Protein AF-A0A933WGC7-F1 (afdb_monomer_lite)

pLDDT: mean 91.19, std 9.93, range [49.62, 98.69]

Sequence (228 aa):
MSKQIISSLSLPMPDDFPVAPYEIIHSCYSQRKDSNLMLWKQCAGAWNAVAYRFLSCTEHDLHYTKSVRQGIAAPSHANVYLQERELFGFFITGLAALEAFYYGIFAIASMVKAKNFPFATAADFKKINYSDTANKFQSSFKREDIANILLQVINTPEFIEWNEIRNILVHRILPNRHYYIGGDKHNQTLWEKGIVIDINTTSTRRKWLAKNLNDLLTSAASFTEKYI

Secondary structure (DSSP, 8-state):
---EEETTTTEEE-TTS-HHHHHHHHHHHHTTTTT-HHHHHHHHHHHHHHHHHHHHHHHHHHHHHHHHHT--SS--HHHHHHHHHHHHHHHHHHHHHHHHHHHHHHHHHHHHHTTTS--SSHHHHHH--HHHHHHHHHHH-TTSHHHHHHHHHHTSHHHHHHHHHHHHHHHSSPP--EE--SSTTTT-EE-GGG-B-STHHHHHHHHHHHHHHHHHHHHHHHHHHHH-

Structure (mmCIF, N/CA/C/O backbone):
data_AF-A0A933WGC7-F1
#
_entry.id   AF-A0A933WGC7-F1
#
loop_
_atom_site.group_PDB
_atom_site.id
_atom_site.type_symbol
_atom_site.label_atom_id
_atom_site.label_alt_id
_atom_site.label_comp_id
_atom_site.label_asym_id
_atom_site.label_entity_id
_atom_site.label_seq_id
_atom_site.pdbx_PDB_ins_code
_atom_site.Cartn_x
_atom_site.Cartn_y
_atom_site.Cartn_z
_atom_site.occupancy
_atom_site.B_iso_or_equiv
_atom_site.auth_seq_id
_atom_site.auth_comp_id
_atom_site.auth_asym_id
_atom_site.auth_atom_id
_atom_site.pdbx_PDB_model_num
ATOM 1 N N . MET A 1 1 ? -6.169 -16.449 -15.181 1.00 49.62 1 MET A N 1
ATOM 2 C CA . MET A 1 1 ? -6.140 -15.713 -13.904 1.00 49.62 1 MET A CA 1
ATOM 3 C C . MET A 1 1 ? -7.572 -15.600 -13.432 1.00 49.62 1 MET A C 1
ATOM 5 O O . MET A 1 1 ? -8.409 -15.101 -14.183 1.00 49.62 1 MET A O 1
ATOM 9 N N . SER A 1 2 ? -7.866 -16.220 -12.296 1.00 53.69 2 SER A N 1
ATOM 10 C CA . SER A 1 2 ? -9.201 -16.287 -11.707 1.00 53.69 2 SER A CA 1
ATOM 11 C C . SER A 1 2 ? -9.406 -15.054 -10.835 1.00 53.69 2 SER A C 1
ATOM 13 O O . SER A 1 2 ? -9.042 -15.061 -9.662 1.00 53.69 2 SER A O 1
ATOM 15 N N . LYS A 1 3 ? -10.005 -14.009 -11.412 1.00 72.19 3 LYS A N 1
ATOM 16 C CA . LYS A 1 3 ? -10.279 -12.751 -10.709 1.00 72.19 3 LYS A CA 1
ATOM 17 C C . LYS A 1 3 ? -11.138 -13.011 -9.471 1.00 72.19 3 LYS A C 1
ATOM 19 O O . LYS A 1 3 ? -12.225 -13.577 -9.581 1.00 72.19 3 LYS A O 1
ATOM 24 N N . GLN A 1 4 ? -10.661 -12.568 -8.314 1.00 90.00 4 GLN A N 1
ATOM 25 C CA . GLN A 1 4 ? -11.457 -12.520 -7.088 1.00 90.00 4 GLN A CA 1
ATOM 26 C C . GLN A 1 4 ? -12.201 -11.180 -7.043 1.00 90.00 4 GLN A C 1
ATOM 28 O O . GLN A 1 4 ? -11.719 -10.200 -7.601 1.00 90.00 4 GLN A O 1
ATOM 33 N N . ILE A 1 5 ? -13.377 -11.108 -6.420 1.00 92.88 5 ILE A N 1
ATOM 34 C CA . ILE A 1 5 ? -14.168 -9.867 -6.357 1.00 92.88 5 ILE A CA 1
ATOM 35 C C . ILE A 1 5 ? -14.251 -9.411 -4.905 1.00 92.88 5 ILE A C 1
ATOM 37 O O . ILE A 1 5 ? -14.678 -10.180 -4.049 1.00 92.88 5 ILE A O 1
ATOM 41 N N . ILE A 1 6 ? -13.887 -8.153 -4.648 1.00 93.56 6 ILE A N 1
ATOM 42 C CA . ILE A 1 6 ? -14.245 -7.476 -3.398 1.00 93.56 6 ILE A CA 1
ATOM 43 C C . ILE A 1 6 ? -15.731 -7.130 -3.498 1.00 93.56 6 ILE A C 1
ATOM 45 O O . ILE A 1 6 ? -16.123 -6.260 -4.280 1.00 93.56 6 ILE A O 1
ATOM 49 N N . SER A 1 7 ? -16.557 -7.831 -2.731 1.00 92.56 7 SER A N 1
ATOM 50 C CA . SER A 1 7 ? -18.011 -7.680 -2.673 1.00 92.56 7 SER A CA 1
ATOM 51 C C . SER A 1 7 ? -18.431 -6.274 -2.247 1.00 92.56 7 SER A C 1
ATOM 53 O O . SER A 1 7 ? -19.307 -5.685 -2.881 1.00 92.56 7 SER A O 1
ATOM 55 N N . SER A 1 8 ? -17.743 -5.692 -1.259 1.00 88.50 8 SER A N 1
ATOM 56 C CA . SER A 1 8 ? -18.027 -4.348 -0.737 1.00 88.50 8 SER A CA 1
ATOM 57 C C . SER A 1 8 ? -17.842 -3.233 -1.775 1.00 88.50 8 SER A C 1
ATOM 59 O O . SER A 1 8 ? -18.462 -2.176 -1.658 1.00 88.50 8 SER A O 1
ATOM 61 N N . LEU A 1 9 ? -17.047 -3.479 -2.822 1.00 93.06 9 LEU A N 1
ATOM 62 C CA . LEU A 1 9 ? -16.750 -2.520 -3.892 1.00 93.06 9 LEU A CA 1
ATOM 63 C C . LEU A 1 9 ? -17.232 -2.967 -5.275 1.00 93.06 9 LEU A C 1
ATOM 65 O O . LEU A 1 9 ? -17.133 -2.196 -6.227 1.00 93.06 9 LEU A O 1
ATOM 69 N N . SER A 1 10 ? -17.721 -4.205 -5.409 1.00 93.88 10 SER A N 1
ATOM 70 C CA . SER A 1 10 ? -17.959 -4.857 -6.707 1.00 93.88 10 SER A CA 1
ATOM 71 C C . SER A 1 10 ? -16.750 -4.757 -7.651 1.00 93.88 10 SER A C 1
ATOM 73 O O . SER A 1 10 ? -16.897 -4.593 -8.863 1.00 93.88 10 SER A O 1
ATOM 75 N N . LEU A 1 11 ? -15.539 -4.833 -7.087 1.00 94.06 11 LEU A N 1
ATOM 76 C CA . LEU A 1 11 ? -14.292 -4.578 -7.803 1.00 94.06 11 LEU A CA 1
ATOM 77 C C . LEU A 1 11 ? -13.533 -5.889 -8.053 1.00 94.06 11 LEU A C 1
ATOM 79 O O . LEU A 1 11 ? -13.205 -6.587 -7.087 1.00 94.06 11 LEU A O 1
ATOM 83 N N . PRO A 1 12 ? -13.224 -6.239 -9.317 1.00 95.62 12 PRO A N 1
ATOM 84 C CA . PRO A 1 12 ? -12.391 -7.391 -9.616 1.00 95.62 12 PRO A CA 1
ATOM 85 C C . PRO A 1 12 ? -10.930 -7.103 -9.262 1.00 95.62 12 PRO A C 1
ATOM 87 O O . PRO A 1 12 ? -10.338 -6.141 -9.749 1.00 95.62 12 PRO A O 1
ATOM 90 N N . MET A 1 13 ? -10.338 -7.985 -8.469 1.00 96.50 13 MET A N 1
ATOM 91 C CA . MET A 1 13 ? -8.962 -7.897 -8.011 1.00 96.50 13 MET A CA 1
ATOM 92 C C . MET A 1 13 ? -8.070 -8.957 -8.669 1.00 96.50 13 MET A C 1
ATOM 94 O O . MET A 1 13 ? -8.549 -10.038 -9.033 1.00 96.50 13 MET A O 1
ATOM 98 N N . PRO A 1 14 ? -6.764 -8.665 -8.815 1.00 95.88 14 PRO A N 1
ATOM 99 C CA . PRO A 1 14 ? -5.766 -9.661 -9.187 1.00 95.88 14 PRO A CA 1
ATOM 100 C C . PRO A 1 14 ? -5.753 -10.842 -8.207 1.00 95.88 14 PRO A C 1
ATOM 102 O O . PRO A 1 14 ? -5.998 -10.655 -7.018 1.00 95.88 14 PRO A O 1
ATOM 105 N N . ASP A 1 15 ? -5.425 -12.039 -8.698 1.00 95.19 15 ASP A N 1
ATOM 106 C CA . ASP A 1 15 ? -5.469 -13.303 -7.939 1.00 95.19 15 ASP A CA 1
ATOM 107 C C . ASP A 1 15 ? -4.593 -13.292 -6.665 1.00 95.19 15 ASP A C 1
ATOM 109 O O . ASP A 1 15 ? -4.833 -14.057 -5.735 1.00 95.19 15 ASP A O 1
ATOM 113 N N . ASP A 1 16 ? -3.574 -12.433 -6.630 1.00 95.75 16 ASP A N 1
ATOM 114 C CA . ASP A 1 16 ? -2.629 -12.238 -5.527 1.00 95.75 16 ASP A CA 1
ATOM 115 C C . ASP A 1 16 ? -2.978 -11.049 -4.613 1.00 95.75 16 ASP A C 1
ATOM 117 O O . ASP A 1 16 ? -2.196 -10.701 -3.728 1.00 95.75 16 ASP A O 1
ATOM 121 N N . PHE A 1 17 ? -4.145 -10.425 -4.796 1.00 97.25 17 PHE A N 1
ATOM 122 C CA . PHE A 1 17 ? -4.714 -9.549 -3.778 1.00 97.25 17 PHE A CA 1
ATOM 123 C C . PHE A 1 17 ? -5.476 -10.382 -2.734 1.00 97.25 17 PHE A C 1
ATOM 125 O O . PHE A 1 17 ? -6.326 -11.198 -3.096 1.00 97.25 17 PHE A O 1
ATOM 132 N N . PRO A 1 18 ? -5.249 -10.157 -1.434 1.00 96.50 18 PRO A N 1
ATOM 133 C CA . PRO A 1 18 ? -5.837 -10.971 -0.373 1.00 96.50 18 PRO A CA 1
ATOM 134 C C . PRO A 1 18 ? -7.276 -10.514 -0.042 1.00 96.50 18 PRO A C 1
ATOM 136 O O . PRO A 1 18 ? -7.528 -9.840 0.959 1.00 96.50 18 PRO A O 1
ATOM 139 N N . VAL A 1 19 ? -8.244 -10.881 -0.892 1.00 97.19 19 VAL A N 1
ATOM 140 C CA . VAL A 1 19 ? -9.657 -10.458 -0.762 1.00 97.19 19 VAL A CA 1
ATOM 141 C C . VAL A 1 19 ? -10.286 -10.906 0.561 1.00 97.19 19 VAL A C 1
ATOM 143 O O . VAL A 1 19 ? -10.980 -10.121 1.199 1.00 97.19 19 VAL A O 1
ATOM 146 N N . ALA A 1 20 ? -10.031 -12.139 1.006 1.00 96.81 20 ALA A N 1
ATOM 147 C CA . ALA A 1 20 ? -10.633 -12.672 2.230 1.00 96.81 20 ALA A CA 1
ATOM 148 C C . ALA A 1 20 ? -10.321 -11.826 3.488 1.00 96.81 20 ALA A C 1
ATOM 150 O O . ALA A 1 20 ? -11.266 -11.335 4.107 1.00 96.81 20 ALA A O 1
ATOM 151 N N . PRO A 1 21 ? -9.048 -11.571 3.863 1.00 98.00 21 PRO A N 1
ATOM 152 C CA . PRO A 1 21 ? -8.758 -10.723 5.020 1.00 98.00 21 PRO A CA 1
ATOM 153 C C . PRO A 1 21 ? -9.177 -9.260 4.813 1.00 98.00 21 PRO A C 1
ATOM 155 O O . PRO A 1 21 ? -9.554 -8.598 5.779 1.00 98.00 21 PRO A O 1
ATOM 158 N N . TYR A 1 22 ? -9.183 -8.755 3.573 1.00 98.25 22 TYR A N 1
ATOM 159 C CA . TYR A 1 22 ? -9.723 -7.425 3.275 1.00 98.25 22 TYR A CA 1
ATOM 160 C C . TYR A 1 22 ? -11.197 -7.292 3.689 1.00 98.25 22 TYR A C 1
ATOM 162 O O . TYR A 1 22 ? -11.577 -6.300 4.318 1.00 98.25 22 TYR A O 1
ATOM 170 N N . GLU A 1 23 ? -12.017 -8.289 3.353 1.00 97.38 23 GLU A N 1
ATOM 171 C CA . GLU A 1 23 ? -13.454 -8.289 3.646 1.00 97.38 23 GLU A CA 1
ATOM 172 C C . GLU A 1 23 ? -13.754 -8.526 5.128 1.00 97.38 23 GLU A C 1
ATOM 174 O O . GLU A 1 23 ? -14.685 -7.921 5.661 1.00 97.38 23 GLU A O 1
ATOM 179 N N . ILE A 1 24 ? -12.945 -9.341 5.817 1.00 97.38 24 ILE A N 1
ATOM 180 C CA . ILE A 1 24 ? -13.054 -9.524 7.274 1.00 97.38 24 ILE A CA 1
ATOM 181 C C . ILE A 1 24 ? -12.915 -8.170 7.976 1.00 97.38 24 ILE A C 1
ATOM 183 O O . ILE A 1 24 ? -13.808 -7.756 8.717 1.00 97.38 24 ILE A O 1
ATOM 187 N N . ILE A 1 25 ? -11.847 -7.431 7.666 1.00 97.50 25 ILE A N 1
ATOM 188 C CA . ILE A 1 25 ? -11.592 -6.114 8.263 1.00 97.50 25 ILE A CA 1
ATOM 189 C C . ILE A 1 25 ? -12.724 -5.141 7.925 1.00 97.50 25 ILE A C 1
ATOM 191 O O . ILE A 1 25 ? -13.218 -4.444 8.816 1.00 97.50 25 ILE A O 1
ATOM 195 N N . HIS A 1 26 ? -13.161 -5.120 6.657 1.00 96.50 26 HIS A N 1
ATOM 196 C CA . HIS A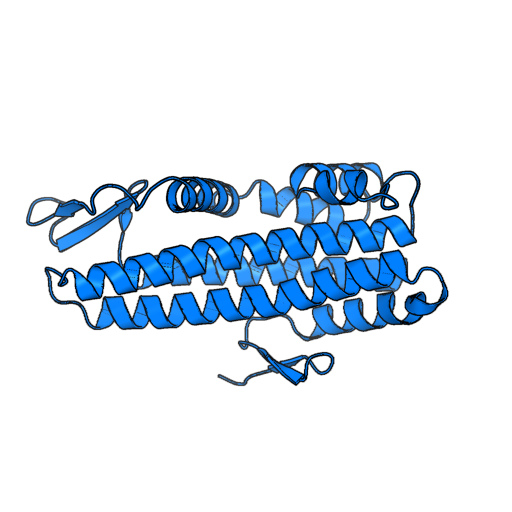 1 26 ? -14.288 -4.300 6.211 1.00 96.50 26 HIS A CA 1
ATOM 197 C C . HIS A 1 26 ? -15.557 -4.580 7.024 1.00 96.50 26 HIS A C 1
ATOM 199 O O . HIS A 1 26 ? -16.210 -3.643 7.492 1.00 96.50 26 HIS A O 1
ATOM 205 N N . SER A 1 27 ? -15.892 -5.855 7.226 1.00 95.75 27 SER A N 1
ATOM 206 C CA . SER A 1 27 ? -17.049 -6.279 8.016 1.00 95.75 27 SER A CA 1
ATOM 207 C C . SER A 1 27 ? -16.947 -5.812 9.471 1.00 95.75 27 SER A C 1
ATOM 209 O O . SER A 1 27 ? -17.887 -5.188 9.970 1.00 95.75 27 SER A O 1
ATOM 211 N N . CYS A 1 28 ? -15.794 -6.017 10.120 1.00 94.75 28 CYS A N 1
ATOM 212 C CA . CYS A 1 28 ? -15.571 -5.633 11.516 1.00 94.75 28 CYS A CA 1
ATOM 213 C C . CYS A 1 28 ? -15.804 -4.133 11.748 1.00 94.75 28 CYS A C 1
ATOM 215 O O . CYS A 1 28 ? -16.659 -3.751 12.549 1.00 94.75 28 CYS A O 1
ATOM 217 N N . TYR A 1 29 ? -15.099 -3.249 11.029 1.00 92.44 29 TYR A N 1
ATOM 218 C CA . TYR A 1 29 ? -15.250 -1.811 11.294 1.00 92.44 29 TYR A CA 1
ATOM 219 C C . TYR A 1 29 ? -16.590 -1.252 10.795 1.00 92.44 29 TYR A C 1
ATOM 221 O O . TYR A 1 29 ? -17.057 -0.235 11.317 1.00 92.44 29 TYR A O 1
ATOM 229 N N . SER A 1 30 ? -17.233 -1.884 9.806 1.00 92.25 30 SER A N 1
ATOM 230 C CA . SER A 1 30 ? -18.528 -1.422 9.288 1.00 92.25 30 SER A CA 1
ATOM 231 C C . SER A 1 30 ? -19.637 -1.489 10.334 1.00 92.25 30 SER A C 1
ATOM 233 O O . SER A 1 30 ? -20.506 -0.617 10.356 1.00 92.25 30 SER A O 1
ATOM 235 N N . GLN A 1 31 ? -19.560 -2.446 11.260 1.00 88.94 31 GLN A N 1
ATOM 236 C CA . GLN A 1 31 ? -20.491 -2.565 12.387 1.00 88.94 31 GLN A CA 1
ATOM 237 C C . GLN A 1 31 ? -20.376 -1.398 13.385 1.00 88.94 31 GLN A C 1
ATOM 239 O O . GLN A 1 31 ? -21.289 -1.155 14.169 1.00 88.94 31 GLN A O 1
ATOM 244 N N . ARG A 1 32 ? -19.279 -0.627 13.341 1.00 86.69 32 ARG A N 1
ATOM 245 C CA . ARG A 1 32 ? -19.017 0.513 14.237 1.00 86.69 32 ARG A CA 1
ATOM 246 C C . ARG A 1 32 ? -19.484 1.864 13.682 1.00 86.69 32 ARG A C 1
ATOM 248 O O . ARG A 1 32 ? -19.228 2.897 14.306 1.00 86.69 32 ARG A O 1
ATOM 255 N N . LYS A 1 33 ? -20.173 1.881 12.534 1.00 87.81 33 LYS A N 1
ATOM 256 C CA . LYS A 1 33 ? -20.605 3.110 11.842 1.00 87.81 33 LYS A CA 1
ATOM 257 C C . LYS A 1 33 ? -21.365 4.081 12.748 1.00 87.81 33 LYS A C 1
ATOM 259 O O . LYS A 1 33 ? -21.052 5.272 12.755 1.00 87.81 33 LYS A O 1
ATOM 264 N N . ASP A 1 34 ? -22.313 3.571 13.529 1.00 87.00 34 ASP A N 1
ATOM 265 C CA . ASP A 1 34 ? -23.198 4.405 14.350 1.00 87.00 34 ASP A CA 1
ATOM 266 C C . ASP A 1 34 ? -22.515 4.926 15.623 1.00 87.00 34 ASP A C 1
ATOM 268 O O . ASP A 1 34 ? -22.931 5.936 16.184 1.00 87.00 34 ASP A O 1
ATOM 272 N N . SER A 1 35 ? -21.424 4.287 16.062 1.00 84.56 35 SER A N 1
ATOM 273 C CA . SER A 1 35 ? -20.678 4.707 17.255 1.00 84.56 35 SER A CA 1
ATOM 274 C C . SER A 1 35 ? -19.785 5.923 17.001 1.00 84.56 35 SER A C 1
ATOM 276 O O . SER A 1 35 ? -19.596 6.745 17.896 1.00 84.56 35 SER A O 1
ATOM 278 N N . ASN A 1 36 ? -19.203 6.046 15.803 1.00 83.06 36 ASN A N 1
ATOM 279 C CA . ASN A 1 36 ? -18.357 7.185 15.442 1.00 83.06 36 ASN A CA 1
ATOM 280 C C . ASN A 1 36 ? -18.298 7.373 13.918 1.00 83.06 36 ASN A C 1
ATOM 282 O O . ASN A 1 36 ? -17.384 6.893 13.243 1.00 83.06 36 ASN A O 1
ATOM 286 N N . LEU A 1 37 ? -19.266 8.121 13.380 1.00 89.81 37 LEU A N 1
ATOM 287 C CA . LEU A 1 37 ? -19.420 8.327 11.938 1.00 89.81 37 LEU A CA 1
ATOM 288 C C . LEU A 1 37 ? -18.183 8.955 11.275 1.00 89.81 37 LEU A C 1
ATOM 290 O O . LEU A 1 37 ? -17.855 8.617 10.139 1.00 89.81 37 LEU A O 1
ATOM 294 N N . MET A 1 38 ? -17.503 9.880 11.955 1.00 89.56 38 MET A N 1
ATOM 295 C CA . MET A 1 38 ? -16.299 10.526 11.424 1.00 89.56 38 MET A CA 1
ATOM 296 C C . MET A 1 38 ? -15.166 9.512 11.261 1.00 89.56 38 MET A C 1
ATOM 298 O O . MET A 1 38 ? -14.573 9.427 10.187 1.00 89.56 38 MET A O 1
ATOM 302 N N . LEU A 1 39 ? -14.884 8.741 12.312 1.00 89.88 39 LEU A N 1
ATOM 303 C CA . LEU A 1 39 ? -13.826 7.737 12.304 1.00 89.88 39 LEU A CA 1
ATOM 304 C C . LEU A 1 39 ? -14.132 6.628 11.291 1.00 89.88 39 LEU A C 1
ATOM 306 O O . LEU A 1 39 ? -13.267 6.268 10.498 1.00 89.88 39 LEU A O 1
ATOM 310 N N . TRP A 1 40 ? -15.391 6.179 11.233 1.00 92.44 40 TRP A N 1
ATOM 311 C CA . TRP A 1 40 ? -15.851 5.225 10.224 1.00 92.44 40 TRP A CA 1
ATOM 312 C C . TRP A 1 40 ? -15.634 5.738 8.794 1.00 92.44 40 TRP A C 1
ATOM 314 O O . TRP A 1 40 ? -15.100 5.002 7.969 1.00 92.44 40 TRP A O 1
ATOM 324 N N . LYS A 1 41 ? -15.975 7.002 8.489 1.00 93.44 41 LYS A N 1
ATOM 325 C CA . LYS A 1 41 ? -15.758 7.585 7.148 1.00 93.44 41 LYS A CA 1
ATOM 326 C C . LYS A 1 41 ? -14.283 7.573 6.750 1.00 93.44 41 LYS A C 1
ATOM 328 O O . LYS A 1 41 ? -13.969 7.287 5.596 1.00 93.44 41 LYS A O 1
ATOM 333 N N . GLN A 1 42 ? -13.394 7.883 7.691 1.00 94.06 42 GLN A N 1
ATOM 334 C CA . GLN A 1 42 ? -11.956 7.878 7.433 1.00 94.06 42 GLN A CA 1
ATOM 335 C C . GLN A 1 42 ? -11.423 6.452 7.240 1.00 94.06 42 GLN A C 1
ATOM 337 O O . GLN A 1 42 ? -10.670 6.221 6.295 1.00 94.06 42 GLN A O 1
ATOM 342 N N . CYS A 1 43 ? -11.874 5.485 8.049 1.00 93.38 43 CYS A N 1
ATOM 343 C CA . CYS A 1 43 ? -11.569 4.067 7.839 1.00 93.38 43 CYS A CA 1
ATOM 344 C C . CYS A 1 43 ? -12.046 3.584 6.468 1.00 93.38 43 CYS A C 1
ATOM 346 O O . CYS A 1 43 ? -11.245 3.044 5.714 1.00 93.38 43 CYS A O 1
ATOM 348 N N . ALA A 1 44 ? -13.312 3.821 6.117 1.00 94.94 44 ALA A N 1
ATOM 349 C CA . ALA A 1 44 ? -13.889 3.389 4.846 1.00 94.94 44 ALA A CA 1
ATOM 350 C C . ALA A 1 44 ? -13.135 3.984 3.646 1.00 94.94 44 ALA A C 1
ATOM 352 O O . ALA A 1 44 ? -12.779 3.271 2.709 1.00 94.94 44 ALA A O 1
ATOM 353 N N . GLY A 1 45 ? -12.817 5.283 3.695 1.00 96.44 45 GLY A N 1
ATOM 354 C CA . GLY A 1 45 ? -12.027 5.939 2.652 1.00 96.44 45 GLY A CA 1
ATOM 355 C C . GLY A 1 45 ? -10.630 5.332 2.499 1.00 96.44 45 GLY A C 1
ATOM 356 O O . GLY A 1 45 ? -10.200 5.044 1.381 1.00 96.44 45 GLY A O 1
ATOM 357 N N . ALA A 1 46 ? -9.939 5.092 3.614 1.00 97.12 46 ALA A N 1
ATOM 358 C CA . ALA A 1 46 ? -8.618 4.473 3.613 1.00 97.12 46 ALA A CA 1
ATOM 359 C C . ALA A 1 46 ? -8.659 3.021 3.120 1.00 97.12 46 ALA A C 1
ATOM 361 O O . ALA A 1 46 ? -7.825 2.620 2.311 1.00 97.12 46 ALA A O 1
ATOM 362 N N . TRP A 1 47 ? -9.660 2.250 3.541 1.00 96.75 47 TRP A N 1
ATOM 363 C CA . TRP A 1 47 ? -9.810 0.851 3.155 1.00 96.75 47 TRP A CA 1
ATOM 364 C C . TRP A 1 47 ? -10.098 0.690 1.666 1.00 96.75 47 TRP A C 1
ATOM 366 O O . TRP A 1 47 ? -9.477 -0.131 0.991 1.00 96.75 47 TRP A O 1
ATOM 376 N N . ASN A 1 48 ? -10.974 1.528 1.111 1.00 98.00 48 ASN A N 1
ATOM 377 C CA . ASN A 1 48 ? -11.228 1.554 -0.329 1.00 98.00 48 ASN A CA 1
ATOM 378 C C . ASN A 1 48 ? -9.954 1.928 -1.097 1.00 98.00 48 ASN A C 1
ATOM 380 O O . ASN A 1 48 ? -9.633 1.325 -2.122 1.00 98.00 48 ASN A O 1
ATOM 384 N N . ALA A 1 49 ? -9.185 2.885 -0.568 1.00 98.38 49 ALA A N 1
ATOM 385 C CA . ALA A 1 49 ? -7.934 3.310 -1.175 1.00 98.38 49 ALA A CA 1
ATOM 386 C C . ALA A 1 49 ? -6.886 2.187 -1.240 1.00 98.38 49 ALA A C 1
ATOM 388 O O . ALA A 1 49 ? -6.158 2.141 -2.228 1.00 98.38 49 ALA A O 1
ATOM 389 N N . VAL A 1 50 ? -6.826 1.263 -0.271 1.00 98.56 50 VAL A N 1
ATOM 390 C CA . VAL A 1 50 ? -5.936 0.084 -0.348 1.00 98.56 50 VAL A CA 1
ATOM 391 C C . VAL A 1 50 ? -6.213 -0.717 -1.624 1.00 98.56 50 VAL A C 1
ATOM 393 O O . VAL A 1 50 ? -5.293 -0.967 -2.404 1.00 98.56 50 VAL A O 1
ATOM 396 N N . ALA A 1 51 ? -7.480 -1.063 -1.872 1.00 98.31 51 ALA A N 1
ATOM 397 C CA . ALA A 1 51 ? -7.879 -1.850 -3.037 1.00 98.31 51 ALA A CA 1
ATOM 398 C C . ALA A 1 51 ? -7.640 -1.092 -4.352 1.00 98.31 51 ALA A C 1
ATOM 400 O O . ALA A 1 51 ? -6.979 -1.607 -5.256 1.00 98.31 51 ALA A O 1
ATOM 401 N N . TYR A 1 52 ? -8.109 0.157 -4.442 1.00 98.50 52 TYR A N 1
ATOM 402 C CA . TYR A 1 52 ? -7.972 0.972 -5.656 1.00 98.50 52 TYR A CA 1
ATOM 403 C C . TYR A 1 52 ? -6.512 1.196 -6.049 1.00 98.50 52 TYR A C 1
ATOM 405 O O . TYR A 1 52 ? -6.152 1.092 -7.221 1.00 98.50 52 TYR A O 1
ATOM 413 N N . ARG A 1 53 ? -5.653 1.483 -5.069 1.00 98.62 53 ARG A N 1
ATOM 414 C CA . ARG A 1 53 ? -4.241 1.782 -5.316 1.00 98.62 53 ARG A CA 1
ATOM 415 C C . ARG A 1 53 ? -3.447 0.525 -5.660 1.00 98.62 53 ARG A C 1
ATOM 417 O O . ARG A 1 53 ? -2.597 0.582 -6.543 1.00 98.62 53 ARG A O 1
ATOM 424 N N . PHE A 1 54 ? -3.764 -0.618 -5.046 1.00 98.56 54 PHE A N 1
ATOM 425 C CA . PHE A 1 54 ? -3.171 -1.897 -5.438 1.00 98.56 54 PHE A CA 1
ATOM 426 C C . PHE A 1 54 ? -3.557 -2.298 -6.868 1.00 98.56 54 PHE A C 1
ATOM 428 O O . PHE A 1 54 ? -2.702 -2.738 -7.643 1.00 98.56 54 PHE A O 1
ATOM 435 N N . LEU A 1 55 ? -4.833 -2.129 -7.234 1.00 98.19 55 LEU A N 1
ATOM 436 C CA . LEU A 1 55 ? -5.303 -2.410 -8.588 1.00 98.19 55 LEU A CA 1
ATOM 437 C C . LEU A 1 55 ? -4.599 -1.507 -9.608 1.00 98.19 55 LEU A C 1
ATOM 439 O O . LEU A 1 55 ? -4.029 -2.016 -10.568 1.00 98.19 55 LEU A O 1
ATOM 443 N N . SER A 1 56 ? -4.538 -0.199 -9.347 1.00 98.56 56 SER A N 1
ATOM 444 C CA . SER A 1 56 ? -3.837 0.756 -10.213 1.00 98.56 56 SER A CA 1
ATOM 445 C C . SER A 1 56 ? -2.344 0.427 -10.360 1.00 98.56 56 SER A C 1
ATOM 447 O O . SER A 1 56 ? -1.827 0.410 -11.475 1.00 98.56 56 SER A O 1
ATOM 449 N N . CYS A 1 57 ? -1.662 0.055 -9.272 1.00 98.50 57 CYS A N 1
ATOM 450 C CA . CYS A 1 57 ? -0.276 -0.421 -9.314 1.00 98.50 57 CYS A CA 1
ATOM 451 C C . CYS A 1 57 ? -0.121 -1.654 -10.219 1.00 98.50 57 CYS A C 1
ATOM 453 O O . CYS A 1 57 ? 0.813 -1.741 -11.016 1.00 98.50 57 CYS A O 1
ATOM 455 N N . THR A 1 58 ? -1.075 -2.585 -10.150 1.00 97.94 58 THR A N 1
ATOM 456 C CA . THR A 1 58 ? -1.079 -3.788 -10.993 1.00 97.94 58 THR A CA 1
ATOM 457 C C . THR A 1 58 ? -1.288 -3.449 -12.470 1.00 97.94 58 THR A C 1
ATOM 459 O O . THR A 1 58 ? -0.615 -4.007 -13.333 1.00 97.94 58 THR A O 1
ATOM 462 N N . GLU A 1 59 ? -2.183 -2.516 -12.787 1.00 98.12 59 GLU A N 1
ATOM 463 C CA . GLU A 1 59 ? -2.395 -2.056 -14.164 1.00 98.12 59 GLU A CA 1
ATOM 464 C C . GLU A 1 59 ? -1.143 -1.378 -14.735 1.00 98.12 59 GLU A C 1
ATOM 466 O O . GLU A 1 59 ? -0.753 -1.664 -15.870 1.00 98.12 59 GLU A O 1
ATOM 471 N N . HIS A 1 60 ? -0.463 -0.554 -13.933 1.00 98.31 60 HIS A N 1
ATOM 472 C CA . HIS A 1 60 ? 0.796 0.079 -14.324 1.00 98.31 60 HIS A CA 1
ATOM 473 C C . HIS A 1 60 ? 1.926 -0.938 -14.555 1.00 98.31 60 HIS A C 1
ATOM 475 O O . HIS A 1 60 ? 2.654 -0.816 -15.540 1.00 98.31 60 HIS A O 1
ATOM 481 N N . ASP A 1 61 ? 2.040 -1.985 -13.728 1.00 97.69 61 ASP A N 1
ATOM 482 C CA . ASP A 1 61 ? 2.978 -3.099 -13.958 1.00 97.69 61 ASP A CA 1
ATOM 483 C C . ASP A 1 61 ? 2.720 -3.797 -15.306 1.00 97.69 61 ASP A C 1
ATOM 485 O O . ASP A 1 61 ? 3.641 -4.021 -16.101 1.00 97.69 61 ASP A O 1
ATOM 489 N N . LEU A 1 62 ? 1.450 -4.091 -15.605 1.00 96.19 62 LEU A N 1
ATOM 490 C CA . LEU A 1 62 ? 1.048 -4.743 -16.852 1.00 96.19 62 LEU A CA 1
ATOM 491 C C . LEU A 1 62 ? 1.348 -3.870 -18.077 1.00 96.19 62 LEU A C 1
ATOM 493 O O . LEU A 1 62 ? 1.913 -4.354 -19.067 1.00 96.19 62 LEU A O 1
ATOM 497 N N . HIS A 1 63 ? 0.985 -2.589 -18.025 1.00 96.00 63 HIS A N 1
ATOM 498 C CA . HIS A 1 63 ? 1.214 -1.650 -19.121 1.00 96.00 63 HIS A CA 1
ATOM 499 C C . HIS A 1 63 ? 2.700 -1.366 -19.335 1.00 96.00 63 HIS A C 1
ATOM 501 O O . HIS A 1 63 ? 3.157 -1.370 -20.483 1.00 96.00 63 HIS A O 1
ATOM 507 N N . TYR A 1 64 ? 3.470 -1.213 -18.256 1.00 94.62 64 TYR A N 1
ATOM 508 C CA . TYR A 1 64 ? 4.917 -1.071 -18.336 1.00 94.62 64 TYR A CA 1
ATOM 509 C C . TYR A 1 64 ? 5.548 -2.309 -18.981 1.00 94.62 64 TYR A C 1
ATOM 511 O O . TYR A 1 64 ? 6.237 -2.192 -19.999 1.00 94.62 64 TYR A O 1
ATOM 519 N N . THR A 1 65 ? 5.225 -3.506 -18.482 1.00 93.56 65 THR A N 1
ATOM 520 C CA . THR A 1 65 ? 5.731 -4.777 -19.026 1.00 93.56 65 THR A CA 1
ATOM 521 C C . THR A 1 65 ? 5.424 -4.911 -20.517 1.00 93.56 65 THR A C 1
ATOM 523 O O . THR A 1 65 ? 6.286 -5.316 -21.303 1.00 93.56 65 THR A O 1
ATOM 526 N N . LYS A 1 66 ? 4.211 -4.536 -20.940 1.00 92.38 66 LYS A N 1
ATOM 527 C CA . LYS A 1 66 ? 3.827 -4.523 -22.357 1.00 92.38 66 LYS A CA 1
ATOM 528 C C . LYS A 1 66 ? 4.685 -3.547 -23.165 1.00 92.38 66 LYS A C 1
ATOM 530 O O . LYS A 1 66 ? 5.174 -3.922 -24.228 1.00 92.38 66 LYS A O 1
ATOM 535 N N . SER A 1 67 ? 4.894 -2.333 -22.659 1.00 90.31 67 SER A N 1
ATOM 536 C CA . SER A 1 67 ? 5.676 -1.299 -23.347 1.00 90.31 67 SER A CA 1
ATOM 537 C C . SER A 1 67 ? 7.161 -1.655 -23.493 1.00 90.31 67 SER A C 1
ATOM 539 O O . SER A 1 67 ? 7.776 -1.304 -24.497 1.00 90.31 67 SER A O 1
ATOM 541 N N . VAL A 1 68 ? 7.739 -2.385 -22.531 1.00 87.81 68 VAL A N 1
ATOM 542 C CA . VAL A 1 68 ? 9.134 -2.849 -22.599 1.00 87.81 68 VAL A CA 1
ATOM 543 C C . VAL A 1 68 ? 9.275 -4.030 -23.562 1.00 87.81 68 VAL A C 1
ATOM 545 O O . VAL A 1 68 ? 10.220 -4.066 -24.342 1.00 87.81 68 VAL A O 1
ATOM 548 N N . ARG A 1 69 ? 8.303 -4.954 -23.601 1.00 85.44 69 ARG A N 1
ATOM 549 C CA . ARG A 1 69 ? 8.294 -6.077 -24.565 1.00 85.44 69 ARG A CA 1
ATOM 550 C C . ARG A 1 69 ? 8.183 -5.636 -26.025 1.00 85.44 69 ARG A C 1
ATOM 552 O O . ARG A 1 69 ? 8.604 -6.366 -26.913 1.00 85.44 69 ARG A O 1
ATOM 559 N N . GLN A 1 70 ? 7.586 -4.474 -26.271 1.00 75.12 70 GLN A N 1
ATOM 560 C CA . GLN A 1 70 ? 7.430 -3.898 -27.608 1.00 75.12 70 GLN A CA 1
ATOM 561 C C . GLN A 1 70 ? 8.678 -3.116 -28.075 1.00 75.12 70 GLN A C 1
ATOM 563 O O . GLN A 1 70 ? 8.713 -2.658 -29.216 1.00 75.12 70 GLN A O 1
ATOM 568 N N . GLY A 1 71 ? 9.684 -2.930 -27.209 1.00 58.88 71 GLY A N 1
ATOM 569 C CA . GLY A 1 71 ? 10.815 -2.029 -27.429 1.00 58.88 71 GLY A CA 1
ATOM 570 C C . GLY A 1 71 ? 12.061 -2.693 -28.019 1.00 58.88 71 GLY A C 1
ATOM 571 O O . GLY A 1 71 ? 12.674 -3.557 -27.406 1.00 58.88 71 GLY A O 1
ATOM 572 N N . ILE A 1 72 ? 12.443 -2.212 -29.201 1.00 54.22 72 ILE A N 1
ATOM 573 C CA . ILE A 1 72 ? 13.706 -2.432 -29.922 1.00 54.22 72 ILE A CA 1
ATOM 574 C C . ILE A 1 72 ? 14.869 -1.788 -29.127 1.00 54.22 72 ILE A C 1
ATOM 576 O O . ILE A 1 72 ? 14.621 -0.928 -28.284 1.00 54.22 72 ILE A O 1
ATOM 580 N N . ALA A 1 73 ? 16.126 -2.147 -29.425 1.00 55.66 73 ALA A N 1
ATOM 581 C CA . ALA A 1 73 ? 17.373 -1.718 -28.760 1.00 55.66 73 ALA A CA 1
ATOM 582 C C . ALA A 1 73 ? 17.580 -0.191 -28.537 1.00 55.66 73 ALA A C 1
ATOM 584 O O . ALA A 1 73 ? 18.507 0.194 -27.831 1.00 55.66 73 ALA A O 1
ATOM 585 N N . ALA A 1 74 ? 16.714 0.676 -29.074 1.00 64.50 74 ALA A N 1
ATOM 586 C CA . ALA A 1 74 ? 16.570 2.075 -28.667 1.00 64.50 74 ALA A CA 1
ATOM 587 C C . ALA A 1 74 ? 15.090 2.518 -28.797 1.00 64.50 74 ALA A C 1
ATOM 589 O O . ALA A 1 74 ? 14.587 2.631 -29.919 1.00 64.50 74 ALA A O 1
ATOM 590 N N . PRO A 1 75 ? 14.351 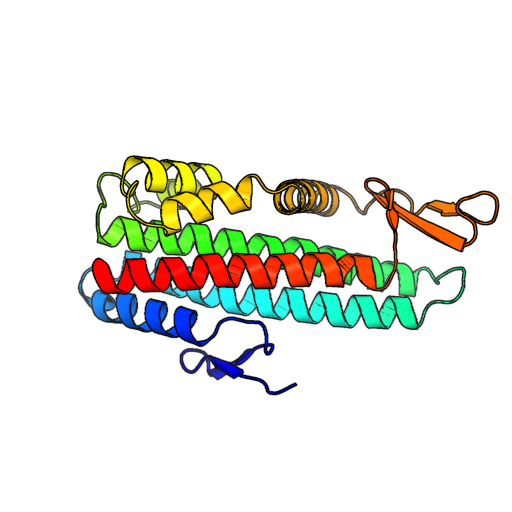2.748 -27.693 1.00 69.69 75 PRO A N 1
ATOM 591 C CA . PRO A 1 75 ? 12.946 3.151 -27.758 1.00 69.69 75 PRO A CA 1
ATOM 592 C C . PRO A 1 75 ? 12.786 4.591 -28.270 1.00 69.69 75 PRO A C 1
ATOM 594 O O . PRO A 1 75 ? 13.577 5.473 -27.946 1.00 69.69 75 PRO A O 1
ATOM 597 N N . SER A 1 76 ? 11.719 4.855 -29.032 1.00 81.69 76 SER A N 1
ATOM 598 C CA . SER A 1 76 ? 11.337 6.222 -29.416 1.00 81.69 76 SER A CA 1
ATOM 599 C C . SER A 1 76 ? 10.994 7.072 -28.185 1.00 81.69 76 SER A C 1
ATOM 601 O O . SER A 1 76 ? 10.580 6.540 -27.154 1.00 81.69 76 SER A O 1
ATOM 603 N N . HIS A 1 77 ? 11.070 8.403 -28.296 1.00 82.44 77 HIS A N 1
ATOM 604 C CA . HIS A 1 77 ? 10.661 9.304 -27.206 1.00 82.44 77 HIS A CA 1
ATOM 605 C C . HIS A 1 77 ? 9.210 9.080 -26.750 1.00 82.44 77 HIS A C 1
ATOM 607 O O . HIS A 1 77 ? 8.921 9.195 -25.563 1.00 82.44 77 HIS A O 1
ATOM 613 N N . ALA A 1 78 ? 8.310 8.697 -27.663 1.00 86.00 78 ALA A N 1
ATOM 614 C CA . ALA A 1 78 ? 6.937 8.335 -27.318 1.00 86.00 78 ALA A CA 1
ATOM 615 C C . ALA A 1 78 ? 6.874 7.067 -26.445 1.00 86.00 78 ALA A C 1
ATOM 617 O O . ALA A 1 78 ? 6.141 7.034 -25.459 1.00 86.00 78 ALA A O 1
ATOM 618 N N . ASN A 1 79 ? 7.683 6.049 -26.756 1.00 85.12 79 ASN A N 1
ATOM 619 C CA . ASN A 1 79 ? 7.769 4.833 -25.944 1.00 85.12 79 ASN A CA 1
ATOM 620 C C . ASN A 1 79 ? 8.426 5.096 -24.584 1.00 85.12 79 ASN A C 1
ATOM 622 O O . ASN A 1 79 ? 7.976 4.550 -23.579 1.00 85.12 79 ASN A O 1
ATOM 626 N N . VAL A 1 80 ? 9.451 5.953 -24.537 1.00 86.19 80 VAL A N 1
ATOM 627 C CA . VAL A 1 80 ? 10.063 6.390 -23.274 1.00 86.19 80 VAL A CA 1
ATOM 628 C C . VAL A 1 80 ? 9.030 7.113 -22.416 1.00 86.19 80 VAL A C 1
ATOM 630 O O . VAL A 1 80 ? 8.865 6.750 -21.260 1.00 86.19 80 VAL A O 1
ATOM 633 N N . TYR A 1 81 ? 8.277 8.061 -22.981 1.00 88.69 81 TYR A N 1
ATOM 634 C CA . TYR A 1 81 ? 7.197 8.746 -22.266 1.00 88.69 81 TYR A CA 1
ATOM 635 C C . TYR A 1 81 ? 6.182 7.762 -21.667 1.00 88.69 81 TYR A C 1
ATOM 637 O O . TYR A 1 81 ? 5.842 7.883 -20.492 1.00 88.69 81 TYR A O 1
ATOM 645 N N . LEU A 1 82 ? 5.727 6.773 -22.446 1.00 90.56 82 LEU A N 1
ATOM 646 C CA . LEU A 1 82 ? 4.803 5.751 -21.949 1.00 90.56 82 LEU A CA 1
ATOM 647 C C . LEU A 1 82 ? 5.411 4.979 -20.777 1.00 90.56 82 LEU A C 1
ATOM 649 O O . LEU A 1 82 ? 4.762 4.825 -19.749 1.00 90.56 82 LEU A O 1
ATOM 653 N N . GLN A 1 83 ? 6.663 4.544 -20.900 1.00 90.38 83 GLN A N 1
ATOM 654 C CA . GLN A 1 83 ? 7.352 3.830 -19.829 1.00 90.38 83 GLN A CA 1
ATOM 655 C C . GLN A 1 83 ? 7.518 4.689 -18.570 1.00 90.38 83 GLN A C 1
ATOM 657 O O . GLN A 1 83 ? 7.225 4.204 -17.484 1.00 90.38 83 GLN A O 1
ATOM 662 N N . GLU A 1 84 ? 7.920 5.957 -18.692 1.00 89.56 84 GLU A N 1
ATOM 663 C CA . GLU A 1 84 ? 8.037 6.863 -17.539 1.00 89.56 84 GLU A CA 1
ATOM 664 C C . GLU A 1 84 ? 6.674 7.135 -16.886 1.00 89.56 84 GLU A C 1
ATOM 666 O O . GLU A 1 84 ? 6.581 7.171 -15.661 1.00 89.56 84 GLU A O 1
ATOM 671 N N . ARG A 1 85 ? 5.597 7.263 -17.676 1.00 93.31 85 ARG A N 1
ATOM 672 C CA . ARG A 1 85 ? 4.227 7.391 -17.155 1.00 93.31 85 ARG A CA 1
ATOM 673 C C . ARG A 1 85 ? 3.831 6.169 -16.331 1.00 93.31 85 ARG A C 1
ATOM 675 O O . ARG A 1 85 ? 3.307 6.328 -15.229 1.00 93.31 85 ARG A O 1
ATOM 682 N N . GLU A 1 86 ? 4.063 4.968 -16.860 1.00 95.19 86 GLU A N 1
ATOM 683 C CA . GLU A 1 86 ? 3.723 3.735 -16.147 1.00 95.19 86 GLU A CA 1
ATOM 684 C C . GLU A 1 86 ? 4.607 3.524 -14.913 1.00 95.19 86 GLU A C 1
ATOM 686 O O . GLU A 1 86 ? 4.095 3.124 -13.874 1.00 95.19 86 GLU A O 1
ATOM 691 N N . LEU A 1 87 ? 5.901 3.854 -14.976 1.00 93.31 87 LEU A N 1
ATOM 692 C CA . LEU A 1 87 ? 6.786 3.809 -13.809 1.00 93.31 87 LEU A CA 1
ATOM 693 C C . LEU A 1 87 ? 6.320 4.798 -12.737 1.00 93.31 87 LEU A C 1
ATOM 695 O O . LEU A 1 87 ? 6.167 4.412 -11.579 1.00 93.31 87 LEU A O 1
ATOM 699 N N . PHE A 1 88 ? 6.015 6.042 -13.110 1.00 94.12 88 PHE A N 1
ATOM 700 C CA . PHE A 1 88 ? 5.453 7.015 -12.179 1.00 94.12 88 PHE A CA 1
ATOM 701 C C . PHE A 1 88 ? 4.200 6.456 -11.498 1.00 94.12 88 PHE A C 1
ATOM 703 O O . PHE A 1 88 ? 4.157 6.343 -10.273 1.00 94.12 88 PHE A O 1
ATOM 710 N N . GLY A 1 89 ? 3.219 6.015 -12.286 1.00 97.00 89 GLY A N 1
ATOM 711 C CA . GLY A 1 89 ? 1.990 5.422 -11.770 1.00 97.00 89 GLY A CA 1
ATOM 712 C C . GLY A 1 89 ? 2.241 4.236 -10.836 1.00 97.00 89 GLY A C 1
ATOM 713 O O . GLY A 1 89 ? 1.710 4.212 -9.725 1.00 97.00 89 GLY A O 1
ATOM 714 N N . PHE A 1 90 ? 3.100 3.297 -11.234 1.00 97.44 90 PHE A N 1
ATOM 715 C CA . PHE A 1 90 ? 3.454 2.104 -10.463 1.00 97.44 90 PHE A CA 1
ATOM 716 C C . PHE A 1 90 ? 4.018 2.447 -9.076 1.00 97.44 90 PHE A C 1
ATOM 718 O O . PHE A 1 90 ? 3.501 1.983 -8.057 1.00 97.44 90 PHE A O 1
ATOM 725 N N . PHE A 1 91 ? 5.055 3.288 -9.026 1.00 96.00 91 PHE A N 1
ATOM 726 C CA . PHE A 1 91 ? 5.733 3.645 -7.777 1.00 96.00 91 PHE A CA 1
ATOM 727 C C . PHE A 1 91 ? 4.844 4.496 -6.858 1.00 96.00 91 PHE A C 1
ATOM 729 O O . PHE A 1 91 ? 4.811 4.256 -5.649 1.00 96.00 91 PHE A O 1
ATOM 736 N N . ILE A 1 92 ? 4.085 5.453 -7.410 1.00 97.00 92 ILE A N 1
ATOM 737 C CA . ILE A 1 92 ? 3.156 6.271 -6.617 1.00 97.00 92 ILE A CA 1
ATOM 738 C C . ILE A 1 92 ? 2.041 5.402 -6.026 1.00 97.00 92 ILE A C 1
ATOM 740 O O . ILE A 1 92 ? 1.802 5.432 -4.819 1.00 97.00 92 ILE A O 1
ATOM 744 N N . THR A 1 93 ? 1.332 4.647 -6.866 1.00 98.44 93 THR A N 1
ATOM 745 C CA . THR A 1 93 ? 0.117 3.931 -6.444 1.00 98.44 93 THR A CA 1
ATOM 746 C C . THR A 1 93 ? 0.445 2.749 -5.546 1.00 98.44 93 THR A C 1
ATOM 748 O O . THR A 1 93 ? -0.258 2.515 -4.565 1.00 98.44 93 THR A O 1
ATOM 751 N N . GLY A 1 94 ? 1.552 2.056 -5.799 1.00 97.81 94 GLY A N 1
ATOM 752 C CA . GLY A 1 94 ? 1.989 0.965 -4.949 1.00 97.81 94 GLY A CA 1
ATOM 753 C C . GLY A 1 94 ? 2.338 1.416 -3.527 1.00 97.81 94 GLY A C 1
ATOM 754 O O . GLY A 1 94 ? 1.804 0.852 -2.568 1.00 97.81 94 GLY A O 1
ATOM 755 N N . LEU A 1 95 ? 3.150 2.470 -3.364 1.00 97.25 95 LEU A N 1
ATOM 756 C CA . LEU A 1 95 ? 3.455 2.985 -2.025 1.00 97.25 95 LEU A CA 1
ATOM 757 C C . LEU A 1 95 ? 2.207 3.581 -1.363 1.00 97.25 95 LEU A C 1
ATOM 759 O O . LEU A 1 95 ? 1.968 3.360 -0.176 1.00 97.25 95 LEU A O 1
ATOM 763 N N . ALA A 1 96 ? 1.359 4.261 -2.137 1.00 98.00 96 ALA A N 1
ATOM 764 C CA . ALA A 1 96 ? 0.115 4.813 -1.625 1.00 98.00 96 ALA A CA 1
ATOM 765 C C . ALA A 1 96 ? -0.857 3.721 -1.129 1.00 98.00 96 ALA A C 1
ATOM 767 O O . ALA A 1 96 ? -1.678 4.003 -0.252 1.00 98.00 96 ALA A O 1
ATOM 768 N N . ALA A 1 97 ? -0.808 2.492 -1.660 1.00 98.56 97 ALA A N 1
ATOM 769 C CA . ALA A 1 97 ? -1.594 1.369 -1.139 1.00 98.56 97 ALA A CA 1
ATOM 770 C C . ALA A 1 97 ? -1.154 0.994 0.287 1.00 98.56 97 ALA A C 1
ATOM 772 O O . ALA A 1 97 ? -2.002 0.804 1.159 1.00 98.56 97 ALA A O 1
ATOM 773 N N . LEU A 1 98 ? 0.159 0.977 0.548 1.00 98.38 98 LEU A N 1
ATOM 774 C CA . LEU A 1 98 ? 0.692 0.803 1.900 1.00 98.38 98 LEU A CA 1
ATOM 775 C C . LEU A 1 98 ? 0.309 1.992 2.786 1.00 98.38 98 LEU A C 1
ATOM 777 O O . LEU A 1 98 ? -0.267 1.794 3.846 1.00 98.38 98 LEU A O 1
ATOM 781 N N . GLU A 1 99 ? 0.524 3.233 2.352 1.00 97.94 99 GLU A N 1
ATOM 782 C CA . GLU A 1 99 ? 0.164 4.415 3.154 1.00 97.94 99 GLU A CA 1
ATOM 783 C C . GLU A 1 99 ? -1.330 4.435 3.533 1.00 97.94 99 GLU A C 1
ATOM 785 O O . GLU A 1 99 ? -1.669 4.756 4.674 1.00 97.94 99 GLU A O 1
ATOM 790 N N . ALA A 1 100 ? -2.219 4.023 2.619 1.00 98.50 100 ALA A N 1
ATOM 791 C CA . ALA A 1 100 ? -3.641 3.832 2.911 1.00 98.50 100 ALA A CA 1
ATOM 792 C C . ALA A 1 100 ? -3.875 2.775 3.995 1.00 98.50 100 ALA A C 1
ATOM 794 O O . ALA A 1 100 ? -4.674 3.004 4.903 1.00 98.50 100 ALA A O 1
ATOM 795 N N . PHE A 1 101 ? -3.169 1.644 3.927 1.00 98.69 101 PHE A N 1
ATOM 796 C CA . PHE A 1 101 ? -3.262 0.591 4.933 1.00 98.69 101 PHE A CA 1
ATOM 797 C C . PHE A 1 101 ? -2.831 1.098 6.316 1.00 98.69 101 PHE A C 1
ATOM 799 O O . PHE A 1 101 ? -3.584 0.949 7.277 1.00 98.69 101 PHE A O 1
ATOM 806 N N . TYR A 1 102 ? -1.665 1.749 6.424 1.00 98.56 102 TYR A N 1
ATOM 807 C CA . TYR A 1 102 ? -1.167 2.284 7.701 1.00 98.56 102 TYR A CA 1
ATOM 808 C C . TYR A 1 102 ? -2.120 3.343 8.273 1.00 98.56 102 TYR A C 1
ATOM 810 O O . TYR A 1 102 ? -2.403 3.344 9.470 1.00 98.56 102 TYR A O 1
ATOM 818 N N . TYR A 1 103 ? -2.674 4.207 7.424 1.00 98.38 103 TYR A N 1
ATOM 819 C CA . TYR A 1 103 ? -3.680 5.174 7.853 1.00 98.38 103 TYR A CA 1
ATOM 820 C C . TYR A 1 103 ? -4.965 4.491 8.351 1.00 98.38 103 TYR A C 1
ATOM 822 O O . TYR A 1 103 ? -5.473 4.824 9.423 1.00 98.38 103 TYR A O 1
ATOM 830 N N . GLY A 1 104 ? -5.477 3.509 7.602 1.00 97.75 104 GLY A N 1
ATOM 831 C CA . GLY A 1 104 ? -6.686 2.766 7.955 1.00 97.75 104 GLY A CA 1
ATOM 832 C C . GLY A 1 104 ? -6.537 1.991 9.264 1.00 97.75 104 GLY A C 1
ATOM 833 O O . GLY A 1 104 ? -7.395 2.093 10.140 1.00 97.75 104 GLY A O 1
ATOM 834 N N . ILE A 1 105 ? -5.423 1.278 9.452 1.00 98.06 105 ILE A N 1
ATOM 835 C CA . ILE A 1 105 ? -5.187 0.497 10.673 1.00 98.06 105 ILE A CA 1
ATOM 836 C C . ILE A 1 105 ? -4.939 1.395 11.895 1.00 98.06 105 ILE A C 1
ATOM 838 O O . ILE A 1 105 ? -5.335 1.040 13.004 1.00 98.06 105 ILE A O 1
ATOM 842 N N . PHE A 1 106 ? -4.372 2.594 11.708 1.00 98.06 106 PHE A N 1
ATOM 843 C CA . PHE A 1 106 ? -4.296 3.608 12.764 1.00 98.06 106 PHE A CA 1
ATOM 844 C C . PHE A 1 106 ? -5.695 4.063 13.195 1.00 98.06 106 PHE A C 1
ATOM 846 O O . PHE A 1 106 ? -5.982 4.151 14.390 1.00 98.06 106 PHE A O 1
ATOM 853 N N . ALA A 1 107 ? -6.579 4.340 12.234 1.00 96.06 107 ALA A N 1
ATOM 854 C CA . ALA A 1 107 ? -7.952 4.747 12.515 1.00 96.06 107 ALA A CA 1
ATOM 855 C C . ALA A 1 107 ? -8.732 3.635 13.248 1.00 96.06 107 ALA A C 1
ATOM 857 O O . ALA A 1 107 ? -9.398 3.902 14.249 1.00 96.06 107 ALA A O 1
ATOM 858 N N . ILE A 1 108 ? -8.561 2.375 12.837 1.00 96.00 108 ILE A N 1
ATOM 859 C CA . ILE A 1 108 ? -9.105 1.204 13.544 1.00 96.00 108 ILE A CA 1
ATOM 860 C C . ILE A 1 108 ? -8.541 1.117 14.972 1.00 96.00 108 ILE A C 1
ATOM 862 O O . ILE A 1 108 ? -9.300 0.978 15.927 1.00 96.00 108 ILE A O 1
ATOM 866 N N . ALA A 1 109 ? -7.230 1.272 15.166 1.00 96.69 109 ALA A N 1
ATOM 867 C CA . ALA A 1 109 ? -6.639 1.295 16.505 1.00 96.69 109 ALA A CA 1
ATOM 868 C C . ALA A 1 109 ? -7.166 2.445 17.377 1.00 96.69 109 ALA A C 1
ATOM 870 O O . ALA A 1 109 ? -7.280 2.283 18.594 1.00 96.69 109 ALA A O 1
ATOM 871 N N . SER A 1 110 ? -7.539 3.579 16.779 1.00 95.75 110 SER A N 1
ATOM 872 C CA . SER A 1 110 ? -8.198 4.684 17.480 1.00 95.75 110 SER A CA 1
ATOM 873 C C . SER A 1 110 ? -9.578 4.306 18.021 1.00 95.75 110 SER A C 1
ATOM 875 O O . SER A 1 110 ? -9.931 4.746 19.116 1.00 95.75 110 SER A O 1
ATOM 877 N N . MET A 1 111 ? -10.316 3.418 17.339 1.00 93.19 111 MET A N 1
ATOM 878 C CA . MET A 1 111 ? -11.589 2.878 17.850 1.00 93.19 111 MET A CA 1
ATOM 879 C C . MET A 1 111 ? -11.398 2.117 19.169 1.00 93.19 111 MET A C 1
ATOM 881 O O . MET A 1 111 ? -12.288 2.116 20.015 1.00 93.19 111 MET A O 1
ATOM 885 N N . VAL A 1 112 ? -10.228 1.501 19.358 1.00 94.38 112 VAL A N 1
ATOM 886 C CA . VAL A 1 112 ? -9.907 0.661 20.522 1.00 94.38 112 VAL A CA 1
ATOM 887 C C . VAL A 1 112 ? -9.189 1.460 21.615 1.00 94.38 112 VAL A C 1
ATOM 889 O O . VAL A 1 112 ? -9.484 1.326 22.802 1.00 94.38 112 VAL A O 1
ATOM 892 N N . LYS A 1 113 ? -8.210 2.293 21.234 1.00 95.50 113 LYS A N 1
ATOM 893 C CA . LYS A 1 113 ? -7.317 3.039 22.137 1.00 95.50 113 LYS A CA 1
ATOM 894 C C . LYS A 1 113 ? -7.120 4.489 21.681 1.00 95.50 113 LYS A C 1
ATOM 896 O O . LYS A 1 113 ? -5.990 4.928 21.458 1.00 95.50 113 LYS A O 1
ATOM 901 N N . ALA A 1 114 ? -8.203 5.265 21.627 1.00 93.69 114 ALA A N 1
ATOM 902 C CA . ALA A 1 114 ? -8.204 6.666 21.182 1.00 93.69 114 ALA A CA 1
ATOM 903 C C . ALA A 1 114 ? -7.132 7.560 21.843 1.00 93.69 114 ALA A C 1
ATOM 905 O O . ALA A 1 114 ? -6.563 8.429 21.190 1.00 93.69 114 ALA A O 1
ATOM 906 N N . LYS A 1 115 ? -6.804 7.332 23.126 1.00 94.19 115 LYS A N 1
ATOM 907 C CA . LYS A 1 115 ? -5.753 8.096 23.830 1.00 94.19 115 LYS A CA 1
ATOM 908 C C . LYS A 1 115 ? -4.356 7.892 23.231 1.00 94.19 115 LYS A C 1
ATOM 910 O O . LYS A 1 115 ? -3.568 8.830 23.201 1.00 94.19 115 LYS A O 1
ATOM 915 N N . ASN A 1 116 ? -4.052 6.687 22.751 1.00 96.31 116 ASN A N 1
ATOM 916 C CA . ASN A 1 116 ? -2.741 6.358 22.183 1.00 96.31 116 ASN A CA 1
ATOM 917 C C . ASN A 1 116 ? -2.692 6.628 20.669 1.00 96.31 116 ASN A C 1
ATOM 919 O O . ASN A 1 116 ? -1.625 6.927 20.121 1.00 96.31 116 ASN A O 1
ATOM 923 N N . PHE A 1 117 ? -3.857 6.564 20.020 1.00 96.56 117 PHE A N 1
ATOM 924 C CA . PHE A 1 117 ? -4.074 6.788 18.593 1.00 96.56 117 PHE A CA 1
ATOM 925 C C . PHE A 1 117 ? -5.022 7.980 18.398 1.00 96.56 117 PHE A C 1
ATOM 927 O O . PHE A 1 117 ? -6.200 7.782 18.092 1.00 96.56 117 PHE A O 1
ATOM 934 N N . PRO A 1 118 ? -4.554 9.220 18.622 1.00 94.56 118 PRO A N 1
ATOM 935 C CA . PRO A 1 118 ? -5.395 10.403 18.476 1.00 94.56 118 PRO A CA 1
ATOM 936 C C . PRO A 1 118 ? -5.865 10.554 17.026 1.00 94.56 118 PRO A C 1
ATOM 938 O O . PRO A 1 118 ? -5.056 10.554 16.101 1.00 94.56 118 PRO A O 1
ATOM 941 N N . PHE A 1 119 ? -7.181 10.658 16.842 1.00 93.38 119 PHE A N 1
ATOM 942 C CA . PHE A 1 119 ? -7.826 10.700 15.530 1.00 93.38 119 PHE A CA 1
ATOM 943 C C . PHE A 1 119 ? -9.130 11.511 15.608 1.00 93.38 119 PHE A C 1
ATOM 945 O O . PHE A 1 119 ? -10.232 10.984 15.468 1.00 93.38 119 PHE A O 1
ATOM 952 N N . ALA A 1 120 ? -9.025 12.80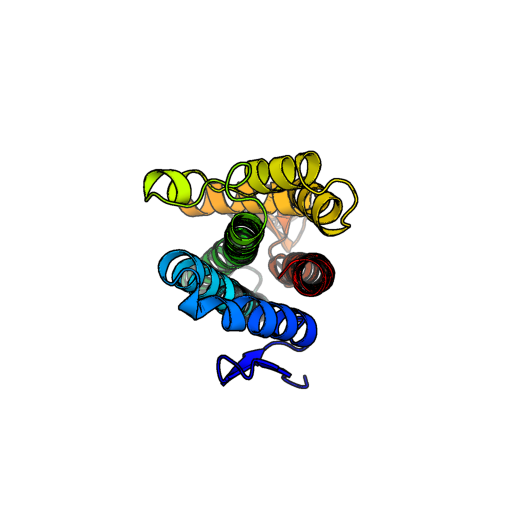3 15.918 1.00 89.44 120 ALA A N 1
ATOM 953 C CA . ALA A 1 120 ? -10.204 13.657 16.096 1.00 89.44 120 ALA A CA 1
ATOM 954 C C . ALA A 1 120 ? -10.178 14.908 15.215 1.00 89.44 120 ALA A C 1
ATOM 956 O O . ALA A 1 120 ? -11.228 15.429 14.846 1.00 89.44 120 ALA A O 1
ATOM 957 N N . THR A 1 121 ? -8.989 15.398 14.871 1.00 90.75 121 THR A N 1
ATOM 958 C CA . THR A 1 121 ? -8.819 16.677 14.183 1.00 90.75 121 THR A CA 1
ATOM 959 C C . THR A 1 121 ? -8.148 16.511 12.825 1.00 90.75 121 THR A C 1
ATOM 961 O O . THR A 1 121 ? -7.389 15.574 12.586 1.00 90.75 121 THR A O 1
ATOM 964 N N . ALA A 1 122 ? -8.341 17.491 11.939 1.00 88.75 122 ALA A N 1
ATOM 965 C CA . ALA A 1 122 ? -7.615 17.546 10.670 1.00 88.75 122 ALA A CA 1
ATOM 966 C C . ALA A 1 122 ? -6.084 17.574 10.859 1.00 88.75 122 ALA A C 1
ATOM 968 O O . ALA A 1 122 ? -5.344 17.114 9.990 1.00 88.75 122 ALA A O 1
ATOM 969 N N . ALA A 1 123 ? -5.605 18.110 11.987 1.00 91.94 123 ALA A N 1
ATOM 970 C CA . ALA A 1 123 ? -4.190 18.089 12.337 1.00 91.94 123 ALA A CA 1
ATOM 971 C C . ALA A 1 123 ? -3.709 16.674 12.693 1.00 91.94 123 ALA A C 1
ATOM 973 O O . ALA A 1 123 ? -2.592 16.320 12.324 1.00 91.94 123 ALA A O 1
ATOM 974 N N . ASP A 1 124 ? -4.542 15.865 13.353 1.00 91.50 124 ASP A N 1
ATOM 975 C CA . ASP A 1 124 ? -4.222 14.463 13.644 1.00 91.50 124 ASP A CA 1
ATOM 976 C C . ASP A 1 124 ? -4.097 13.667 12.348 1.00 91.50 124 ASP A C 1
ATOM 978 O O . ASP A 1 124 ? -3.093 12.994 12.137 1.00 91.50 124 ASP A O 1
ATOM 982 N N . PHE A 1 125 ? -5.053 13.830 11.427 1.00 90.56 125 PHE A N 1
ATOM 983 C CA . PHE A 1 125 ? -5.060 13.096 10.157 1.00 90.56 125 PHE A CA 1
ATOM 984 C C . PHE A 1 125 ? -3.773 13.317 9.353 1.00 90.56 125 PHE A C 1
ATOM 986 O O . PHE A 1 125 ? -3.240 12.379 8.771 1.00 90.56 125 PHE A O 1
ATOM 993 N N . LYS A 1 126 ? -3.248 14.550 9.352 1.00 91.00 126 LYS A N 1
ATOM 994 C CA . LYS A 1 126 ? -2.025 14.924 8.622 1.00 91.00 126 LYS A CA 1
ATOM 995 C C . LYS A 1 126 ? -0.736 14.388 9.247 1.00 91.00 126 LYS A C 1
ATOM 997 O O . LYS A 1 126 ? 0.286 14.361 8.570 1.00 91.00 126 LYS A O 1
ATOM 1002 N N . LYS A 1 127 ? -0.753 14.018 10.530 1.00 93.69 127 LYS A N 1
ATOM 1003 C CA . LYS A 1 127 ? 0.433 13.505 11.236 1.00 93.69 127 LYS A CA 1
ATOM 1004 C C . LYS A 1 127 ? 0.630 12.006 11.037 1.00 93.69 127 LYS A C 1
ATOM 1006 O O . LYS A 1 127 ? 1.739 11.514 11.243 1.00 93.69 127 LYS A O 1
ATOM 1011 N N . ILE A 1 128 ? -0.425 11.294 10.647 1.00 95.81 128 ILE A N 1
ATOM 1012 C CA . ILE A 1 128 ? -0.395 9.843 10.496 1.00 95.81 128 ILE A CA 1
ATOM 1013 C C . ILE A 1 128 ? 0.537 9.477 9.347 1.00 95.81 128 ILE A C 1
ATOM 1015 O O . ILE A 1 128 ? 0.361 9.897 8.207 1.00 95.81 128 ILE A O 1
ATOM 1019 N N . ASN A 1 129 ? 1.542 8.677 9.678 1.00 95.62 129 ASN A N 1
ATOM 1020 C CA . ASN A 1 129 ? 2.515 8.137 8.744 1.00 95.62 129 ASN A CA 1
ATOM 1021 C C . ASN A 1 129 ? 2.883 6.712 9.169 1.00 95.62 129 ASN A C 1
ATOM 1023 O O . ASN A 1 129 ? 2.599 6.293 10.297 1.00 95.62 129 ASN A O 1
ATOM 1027 N N . TYR A 1 130 ? 3.510 5.961 8.268 1.00 96.44 130 TYR A N 1
ATOM 1028 C CA . TYR A 1 130 ? 3.806 4.547 8.486 1.00 96.44 130 TYR A CA 1
ATOM 1029 C C . TYR A 1 130 ? 4.748 4.300 9.677 1.00 96.44 130 TYR A C 1
ATOM 1031 O O . TYR A 1 130 ? 4.508 3.376 10.456 1.00 96.44 130 TYR A O 1
ATOM 1039 N N . SER A 1 131 ? 5.755 5.155 9.882 1.00 96.06 131 SER A N 1
ATOM 1040 C CA . SER A 1 131 ? 6.726 5.015 10.975 1.00 96.06 131 SER A CA 1
ATOM 1041 C C . SER A 1 131 ? 6.087 5.244 12.344 1.00 96.06 131 SER A C 1
ATOM 1043 O O . SER A 1 131 ? 6.225 4.413 13.242 1.00 96.06 131 SER A O 1
ATOM 1045 N N . ASP A 1 132 ? 5.345 6.343 12.509 1.00 96.38 132 ASP A N 1
ATOM 1046 C CA . ASP A 1 132 ? 4.635 6.634 13.763 1.00 96.38 132 ASP A CA 1
ATOM 1047 C C . ASP A 1 132 ? 3.567 5.573 14.060 1.00 96.38 132 ASP A C 1
ATOM 1049 O O . ASP A 1 132 ? 3.454 5.098 15.190 1.00 96.38 132 ASP A O 1
ATOM 1053 N N . THR A 1 133 ? 2.840 5.124 13.032 1.00 98.12 133 THR A N 1
ATOM 1054 C CA . THR A 1 133 ? 1.845 4.052 13.168 1.00 98.12 133 THR A CA 1
ATOM 1055 C C . THR A 1 133 ? 2.490 2.761 13.673 1.00 98.12 133 THR A C 1
ATOM 1057 O O . THR A 1 133 ? 2.030 2.209 14.673 1.00 98.12 133 THR A O 1
ATOM 1060 N N . ALA A 1 134 ? 3.583 2.301 13.051 1.00 98.12 134 ALA A N 1
ATOM 1061 C CA . ALA A 1 134 ? 4.293 1.097 13.486 1.00 98.12 134 ALA A CA 1
ATOM 1062 C C . ALA A 1 134 ? 4.774 1.214 14.945 1.00 98.12 134 ALA A C 1
ATOM 1064 O O . ALA A 1 134 ? 4.543 0.312 15.753 1.00 98.12 134 ALA A O 1
ATOM 1065 N N . ASN A 1 135 ? 5.355 2.357 15.321 1.00 97.69 135 ASN A N 1
ATOM 1066 C CA . ASN A 1 135 ? 5.835 2.609 16.684 1.00 97.69 135 ASN A CA 1
ATOM 1067 C C . ASN A 1 135 ? 4.697 2.644 17.721 1.00 97.69 135 ASN A C 1
ATOM 1069 O O . ASN A 1 135 ? 4.826 2.129 18.840 1.00 97.69 135 ASN A O 1
ATOM 1073 N N . LYS A 1 136 ? 3.544 3.215 17.364 1.00 98.12 136 LYS A N 1
ATOM 1074 C CA . LYS A 1 136 ? 2.355 3.219 18.228 1.00 98.12 136 LYS A CA 1
ATOM 1075 C C . LYS A 1 136 ? 1.766 1.827 18.407 1.00 98.12 136 LYS A C 1
ATOM 1077 O O . LYS A 1 136 ? 1.365 1.483 19.520 1.00 98.12 136 LYS A O 1
ATOM 1082 N N . PHE A 1 137 ? 1.766 1.000 17.364 1.00 98.44 137 PHE A N 1
ATOM 1083 C CA . PHE A 1 137 ? 1.385 -0.406 17.488 1.00 98.44 137 PHE A CA 1
ATOM 1084 C C . PHE A 1 137 ? 2.367 -1.189 18.364 1.00 98.44 137 PHE A C 1
ATOM 1086 O O . PHE A 1 137 ? 1.930 -1.899 19.266 1.00 98.44 137 PHE A O 1
ATOM 1093 N N . GLN A 1 138 ? 3.674 -0.986 18.201 1.00 97.62 138 GLN A N 1
ATOM 1094 C CA . GLN A 1 138 ? 4.697 -1.611 19.050 1.00 97.62 138 GLN A CA 1
ATOM 1095 C C . GLN A 1 138 ? 4.542 -1.262 20.536 1.00 97.62 138 GLN A C 1
ATOM 1097 O O . GLN A 1 138 ? 4.705 -2.121 21.402 1.00 97.62 138 GLN A O 1
ATOM 1102 N N . SER A 1 139 ? 4.176 -0.019 20.852 1.00 97.25 139 SER A N 1
ATOM 1103 C CA . SER A 1 139 ? 3.965 0.418 22.241 1.00 97.25 139 SER A CA 1
ATOM 1104 C C . SER A 1 139 ? 2.601 0.015 22.811 1.00 97.25 139 SER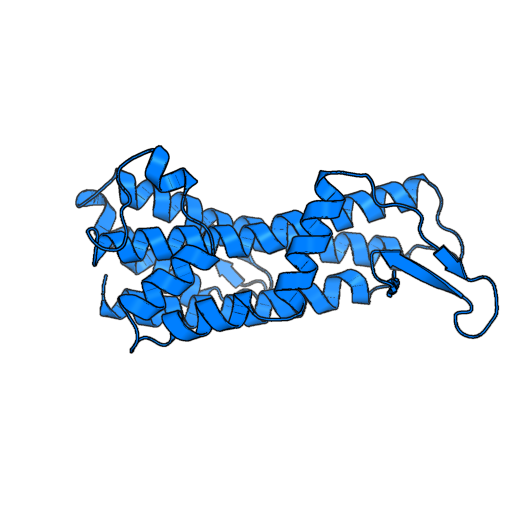 A C 1
ATOM 1106 O O . SER A 1 139 ? 2.501 -0.317 23.992 1.00 97.25 139 SER A O 1
ATOM 1108 N N . SER A 1 140 ? 1.542 0.021 21.997 1.00 97.88 140 SER A N 1
ATOM 1109 C CA . SER A 1 140 ? 0.164 -0.180 22.474 1.00 97.88 140 SER A CA 1
ATOM 1110 C C . SER A 1 140 ? -0.369 -1.602 22.296 1.00 97.88 140 SER A C 1
ATOM 1112 O O . SER A 1 140 ? -1.314 -1.978 22.994 1.00 97.88 140 SER A O 1
ATOM 1114 N N . PHE A 1 141 ? 0.216 -2.381 21.388 1.00 97.31 141 PHE A N 1
ATOM 1115 C CA . PHE A 1 141 ? -0.244 -3.703 20.954 1.00 97.31 141 PHE A CA 1
ATOM 1116 C C . PHE A 1 141 ? 0.933 -4.670 20.731 1.00 97.31 141 PHE A C 1
ATOM 1118 O O . PHE A 1 141 ? 0.909 -5.490 19.824 1.00 97.31 141 PHE A O 1
ATOM 1125 N N . LYS A 1 142 ? 1.964 -4.613 21.589 1.00 94.56 142 LYS A N 1
ATOM 1126 C CA . LYS A 1 142 ? 3.218 -5.391 21.464 1.00 94.56 142 LYS A CA 1
ATOM 1127 C C . LYS A 1 142 ? 3.046 -6.909 21.271 1.00 94.56 142 LYS A C 1
ATOM 1129 O O . LYS A 1 142 ? 3.950 -7.567 20.772 1.00 94.56 142 LYS A O 1
ATOM 1134 N N . ARG A 1 143 ? 1.932 -7.479 21.740 1.00 94.94 143 ARG A N 1
ATOM 1135 C CA . ARG A 1 143 ? 1.644 -8.922 21.652 1.00 94.94 143 ARG A CA 1
ATOM 1136 C C . ARG A 1 143 ? 0.905 -9.321 20.375 1.00 94.94 143 ARG A C 1
ATOM 1138 O O . ARG A 1 143 ? 0.706 -10.508 20.166 1.00 94.94 143 ARG A O 1
ATOM 1145 N N . GLU A 1 144 ? 0.477 -8.354 19.569 1.00 97.88 144 GLU A N 1
ATOM 1146 C CA . GLU A 1 144 ? -0.242 -8.612 18.327 1.00 97.88 144 GLU A CA 1
ATOM 1147 C C . GLU A 1 144 ? 0.745 -8.670 17.160 1.00 97.88 144 GLU A C 1
ATOM 1149 O O . GLU A 1 144 ? 1.596 -7.787 17.017 1.00 97.88 144 GLU A O 1
ATOM 1154 N N . ASP A 1 145 ? 0.601 -9.669 16.291 1.00 97.38 145 ASP A N 1
ATOM 1155 C CA . ASP A 1 145 ? 1.515 -9.888 15.161 1.00 97.38 145 ASP A CA 1
ATOM 1156 C C . ASP A 1 145 ? 1.587 -8.683 14.218 1.00 97.38 145 ASP A C 1
ATOM 1158 O O . ASP A 1 145 ? 2.664 -8.342 13.719 1.00 97.38 145 ASP A O 1
ATOM 1162 N N . ILE A 1 146 ? 0.465 -7.972 14.047 1.00 98.25 146 ILE A N 1
ATOM 1163 C CA . ILE A 1 146 ? 0.387 -6.759 13.227 1.00 98.25 146 ILE A CA 1
ATOM 1164 C C . ILE A 1 146 ? 1.415 -5.705 13.661 1.00 98.25 146 ILE A C 1
ATOM 1166 O O . ILE A 1 146 ? 1.986 -5.027 12.811 1.00 98.25 146 ILE A O 1
ATOM 1170 N N . ALA A 1 147 ? 1.728 -5.593 14.959 1.00 97.88 147 ALA A N 1
ATOM 1171 C CA . ALA A 1 147 ? 2.725 -4.635 15.430 1.00 97.88 147 ALA A CA 1
ATOM 1172 C C . ALA A 1 147 ? 4.120 -4.945 14.871 1.00 97.88 147 ALA A C 1
ATOM 1174 O O . ALA A 1 147 ? 4.853 -4.028 14.488 1.00 97.88 147 ALA A O 1
ATOM 1175 N N . ASN A 1 148 ? 4.488 -6.227 14.803 1.00 97.75 148 ASN A N 1
ATOM 1176 C CA . ASN A 1 148 ? 5.776 -6.666 14.269 1.00 97.75 148 ASN A CA 1
ATOM 1177 C C . ASN A 1 148 ? 5.816 -6.538 12.748 1.00 97.75 148 ASN A C 1
ATOM 1179 O O . ASN A 1 148 ? 6.788 -6.006 12.217 1.00 97.75 148 ASN A O 1
ATOM 1183 N N . ILE A 1 149 ? 4.748 -6.944 12.058 1.00 98.25 149 ILE A N 1
ATOM 1184 C CA . ILE A 1 149 ? 4.680 -6.900 10.592 1.00 98.25 149 ILE A CA 1
ATOM 1185 C C . ILE A 1 149 ? 4.728 -5.450 10.090 1.00 98.25 149 ILE A C 1
ATOM 1187 O O . ILE A 1 149 ? 5.508 -5.148 9.188 1.00 98.25 149 ILE A O 1
ATOM 1191 N N . LEU A 1 150 ? 3.996 -4.522 10.723 1.00 98.56 150 LEU A N 1
ATOM 1192 C CA . LEU A 1 150 ? 4.055 -3.088 10.396 1.00 98.56 150 LEU A CA 1
ATOM 1193 C C . LEU A 1 150 ? 5.487 -2.540 10.445 1.00 98.56 150 LEU A C 1
ATOM 1195 O O . LEU A 1 150 ? 5.880 -1.763 9.573 1.00 98.56 150 LEU A O 1
ATOM 1199 N N . LEU A 1 151 ? 6.257 -2.926 11.464 1.00 97.69 151 LEU A N 1
ATOM 1200 C CA . LEU A 1 151 ? 7.638 -2.480 11.624 1.00 97.69 151 LEU A CA 1
ATOM 1201 C C . LEU A 1 151 ? 8.581 -3.189 10.644 1.00 97.69 151 LEU A C 1
ATOM 1203 O O . LEU A 1 151 ? 9.490 -2.562 10.110 1.00 97.69 151 LEU A O 1
ATOM 1207 N N . GLN A 1 152 ? 8.382 -4.482 10.396 1.00 97.69 152 GLN A N 1
ATOM 1208 C CA . GLN A 1 152 ? 9.205 -5.246 9.458 1.00 97.69 152 GLN A CA 1
ATOM 1209 C C . GLN A 1 152 ? 9.101 -4.681 8.042 1.00 97.69 152 GLN A C 1
ATOM 1211 O O . GLN A 1 152 ? 10.134 -4.408 7.438 1.00 97.69 152 GLN A O 1
ATOM 1216 N N . VAL A 1 153 ? 7.883 -4.430 7.547 1.00 98.06 153 VAL A N 1
ATOM 1217 C CA . VAL A 1 153 ? 7.652 -3.939 6.178 1.00 98.06 153 VAL A CA 1
ATOM 1218 C C . VAL A 1 153 ? 8.407 -2.635 5.914 1.00 98.06 153 VAL A C 1
ATOM 1220 O O . VAL A 1 153 ? 9.125 -2.552 4.919 1.00 98.06 153 VAL A O 1
ATOM 1223 N N . ILE A 1 154 ? 8.328 -1.644 6.813 1.00 97.44 154 ILE A N 1
ATOM 1224 C CA . ILE A 1 154 ? 8.988 -0.339 6.603 1.00 97.44 154 ILE A CA 1
ATOM 1225 C C . ILE A 1 154 ? 10.519 -0.397 6.679 1.00 97.44 154 ILE A C 1
ATOM 1227 O O . ILE A 1 154 ? 11.183 0.537 6.238 1.00 97.44 154 ILE A O 1
ATOM 1231 N N . ASN A 1 155 ? 11.073 -1.474 7.240 1.00 97.31 155 ASN A N 1
ATOM 1232 C CA . ASN A 1 155 ? 12.515 -1.692 7.363 1.00 97.31 155 ASN A CA 1
ATOM 1233 C C . ASN A 1 155 ? 13.077 -2.607 6.264 1.00 97.31 155 ASN A C 1
ATOM 1235 O O . ASN A 1 155 ? 14.273 -2.899 6.261 1.00 97.31 155 ASN A O 1
ATOM 1239 N N . THR A 1 156 ? 12.240 -3.079 5.337 1.00 97.50 156 THR A N 1
ATOM 1240 C CA . THR A 1 156 ? 12.721 -3.853 4.189 1.00 97.50 156 THR A CA 1
ATOM 1241 C C . THR A 1 156 ? 13.499 -2.959 3.215 1.00 97.50 156 THR A C 1
ATOM 1243 O O . THR A 1 156 ? 13.127 -1.795 3.017 1.00 97.50 156 THR A O 1
ATOM 1246 N N . PRO A 1 157 ? 14.551 -3.485 2.561 1.00 96.12 157 PRO A N 1
ATOM 1247 C CA . PRO A 1 157 ? 15.260 -2.759 1.509 1.00 96.12 157 PRO A CA 1
ATOM 1248 C C . PRO A 1 157 ? 14.331 -2.275 0.392 1.00 96.12 157 PRO A C 1
ATOM 1250 O O . PRO A 1 157 ? 14.494 -1.163 -0.103 1.00 96.12 157 PRO A O 1
ATOM 1253 N N . GLU A 1 158 ? 13.329 -3.073 0.026 1.00 95.62 158 GLU A N 1
ATOM 1254 C CA . GLU A 1 158 ? 12.381 -2.739 -1.034 1.00 95.62 158 GLU A CA 1
ATOM 1255 C C . GLU A 1 158 ? 11.488 -1.556 -0.658 1.00 95.62 158 GLU A C 1
ATOM 1257 O O . GLU A 1 158 ? 11.276 -0.683 -1.494 1.00 95.62 158 GLU A O 1
ATOM 1262 N N . PHE A 1 159 ? 10.999 -1.466 0.586 1.00 96.38 159 PHE A N 1
ATOM 1263 C CA . PHE A 1 159 ? 10.211 -0.308 1.021 1.00 96.38 159 PHE A CA 1
ATOM 1264 C C . PHE A 1 159 ? 11.034 0.985 0.990 1.00 96.38 159 PHE A C 1
ATOM 1266 O O . PHE A 1 159 ? 10.539 2.027 0.551 1.00 96.38 159 PHE A O 1
ATOM 1273 N N . ILE A 1 160 ? 12.290 0.914 1.444 1.00 95.25 160 ILE A N 1
ATOM 1274 C CA . ILE A 1 160 ? 13.228 2.043 1.420 1.00 95.25 160 ILE A CA 1
ATOM 1275 C C . ILE A 1 160 ? 13.458 2.485 -0.028 1.00 95.25 160 ILE A C 1
ATOM 1277 O O . ILE A 1 160 ? 13.250 3.658 -0.347 1.00 95.25 160 ILE A O 1
ATOM 1281 N N . GLU A 1 161 ? 13.778 1.538 -0.914 1.00 92.88 161 GLU A N 1
ATOM 1282 C CA . GLU A 1 161 ? 13.969 1.796 -2.341 1.00 92.88 161 GLU A CA 1
ATOM 1283 C C . GLU A 1 161 ? 12.724 2.450 -2.964 1.00 92.88 161 GLU A C 1
ATOM 1285 O O . GLU A 1 161 ? 12.831 3.418 -3.721 1.00 92.88 161 GLU A O 1
ATOM 1290 N N . TRP A 1 162 ? 11.529 1.973 -2.606 1.00 93.62 162 TRP A N 1
ATOM 1291 C CA . TRP A 1 162 ? 10.273 2.498 -3.131 1.00 93.62 162 TRP A CA 1
ATOM 1292 C C . TRP A 1 162 ? 10.030 3.951 -2.742 1.00 93.62 162 TRP A C 1
ATOM 1294 O O . TRP A 1 162 ? 9.659 4.772 -3.585 1.00 93.62 162 TRP A O 1
ATOM 1304 N N . ASN A 1 163 ? 10.287 4.279 -1.476 1.00 93.00 163 ASN A N 1
ATOM 1305 C CA . ASN A 1 163 ? 10.181 5.640 -0.965 1.00 93.00 163 ASN A CA 1
ATOM 1306 C C . ASN A 1 163 ? 11.149 6.589 -1.678 1.00 93.00 163 ASN A C 1
ATOM 1308 O O . ASN A 1 163 ? 10.770 7.697 -2.066 1.00 93.00 163 ASN A O 1
ATOM 1312 N N . GLU A 1 164 ? 12.388 6.146 -1.878 1.00 91.62 164 GLU A N 1
ATOM 1313 C CA . GLU A 1 164 ? 13.413 6.936 -2.552 1.00 91.62 164 GLU A CA 1
ATOM 1314 C C . GLU A 1 164 ? 13.067 7.163 -4.024 1.00 91.62 164 GLU A C 1
ATOM 1316 O O . GLU A 1 164 ? 13.098 8.304 -4.482 1.00 91.62 164 GLU A O 1
ATOM 1321 N N . ILE A 1 165 ? 12.663 6.120 -4.755 1.00 90.50 165 ILE A N 1
ATOM 1322 C CA . ILE A 1 165 ? 12.270 6.250 -6.165 1.00 90.50 165 ILE A CA 1
ATOM 1323 C C . ILE A 1 165 ? 11.036 7.139 -6.304 1.00 90.50 165 ILE A C 1
ATOM 1325 O O . ILE A 1 165 ? 11.036 8.028 -7.154 1.00 90.50 165 ILE A O 1
ATOM 1329 N N . ARG A 1 166 ? 10.020 6.980 -5.442 1.00 90.88 166 ARG A N 1
ATOM 1330 C CA . ARG A 1 166 ? 8.854 7.877 -5.413 1.00 90.88 166 ARG A CA 1
ATOM 1331 C C . ARG A 1 166 ? 9.288 9.329 -5.229 1.00 90.88 166 ARG A C 1
ATOM 1333 O O . ARG A 1 166 ? 8.836 10.199 -5.967 1.00 90.88 166 ARG A O 1
ATOM 1340 N N . ASN A 1 167 ? 10.152 9.595 -4.249 1.00 90.00 167 ASN A N 1
ATOM 1341 C CA . ASN A 1 167 ? 10.643 10.943 -3.975 1.00 90.00 167 ASN A CA 1
ATOM 1342 C C . ASN A 1 167 ? 11.336 11.541 -5.205 1.00 90.00 167 ASN A C 1
ATOM 1344 O O . ASN A 1 167 ? 11.091 12.689 -5.570 1.00 90.00 167 ASN A O 1
ATOM 1348 N N . ILE A 1 168 ? 12.151 10.741 -5.890 1.00 87.62 168 ILE A N 1
ATOM 1349 C CA . ILE A 1 168 ? 12.827 11.188 -7.100 1.00 87.62 168 ILE A CA 1
ATOM 1350 C C . ILE A 1 168 ? 11.815 11.473 -8.222 1.00 87.62 168 ILE A C 1
ATOM 1352 O O . ILE A 1 168 ? 11.847 12.562 -8.790 1.00 87.62 168 ILE A O 1
ATOM 1356 N N . LEU A 1 169 ? 10.901 10.540 -8.497 1.00 88.12 169 LEU A N 1
ATOM 1357 C CA . LEU A 1 169 ? 9.867 10.655 -9.532 1.00 88.12 169 LEU A CA 1
ATOM 1358 C C . LEU A 1 169 ? 8.961 11.880 -9.355 1.00 88.12 169 LEU A C 1
ATOM 1360 O O . LEU A 1 169 ? 8.546 12.486 -10.339 1.00 88.12 169 LEU A O 1
ATOM 1364 N N . VAL A 1 170 ? 8.641 12.244 -8.110 1.00 87.94 170 VAL A N 1
ATOM 1365 C CA . VAL A 1 170 ? 7.810 13.419 -7.799 1.00 87.94 170 VAL A CA 1
ATOM 1366 C C . VAL A 1 170 ? 8.551 14.725 -8.081 1.00 87.94 170 VAL A C 1
ATOM 1368 O O . VAL A 1 170 ? 7.944 15.684 -8.555 1.00 87.94 170 VAL A O 1
ATOM 1371 N N . HIS A 1 171 ? 9.848 14.788 -7.782 1.00 83.00 171 HIS A N 1
ATOM 1372 C CA . HIS A 1 171 ? 10.618 16.030 -7.876 1.00 83.00 171 HIS A CA 1
ATOM 1373 C C . HIS A 1 171 ? 11.266 16.263 -9.239 1.00 83.00 171 HIS A C 1
ATOM 1375 O O . HIS A 1 171 ? 11.536 17.411 -9.596 1.00 83.00 171 HIS A O 1
ATOM 1381 N N . ARG A 1 172 ? 11.533 15.205 -10.003 1.00 74.75 172 ARG A N 1
ATOM 13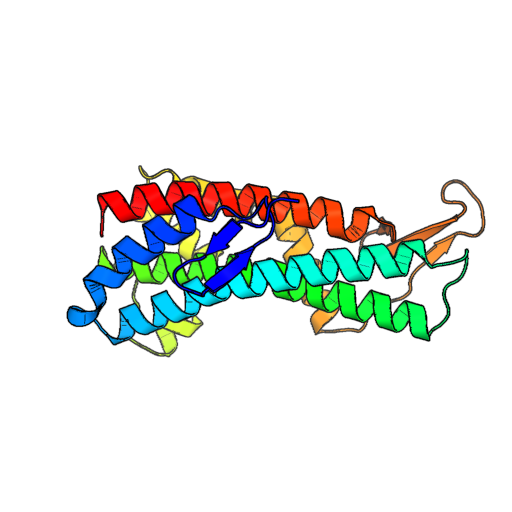82 C CA . ARG A 1 172 ? 12.142 15.305 -11.327 1.00 74.75 172 ARG A CA 1
ATOM 1383 C C . ARG A 1 172 ? 11.620 14.200 -12.236 1.00 74.75 172 ARG A C 1
ATOM 1385 O O . ARG A 1 172 ? 11.490 13.055 -11.812 1.00 74.75 172 ARG A O 1
ATOM 1392 N N . ILE A 1 173 ? 11.421 14.521 -13.517 1.00 64.19 173 ILE A N 1
ATOM 1393 C CA . ILE A 1 173 ? 11.498 13.486 -14.556 1.00 64.19 173 ILE A CA 1
ATOM 1394 C C . ILE A 1 173 ? 12.887 12.868 -14.409 1.00 64.19 173 ILE A C 1
ATOM 1396 O O . ILE A 1 173 ? 13.886 13.592 -14.361 1.00 64.19 173 ILE A O 1
ATOM 1400 N N . LEU A 1 174 ? 12.930 11.554 -14.210 1.00 56.28 174 LEU A N 1
ATOM 1401 C CA . LEU A 1 174 ? 14.148 10.866 -13.815 1.00 56.28 174 LEU A CA 1
ATOM 1402 C C . LEU A 1 174 ? 15.313 11.157 -14.773 1.00 56.28 174 LEU A C 1
ATOM 1404 O O . LEU A 1 174 ? 15.112 11.220 -15.988 1.00 56.28 174 LEU A O 1
ATOM 1408 N N . PRO A 1 175 ? 16.532 11.354 -14.239 1.00 53.25 175 PRO A N 1
ATOM 1409 C CA . PRO A 1 175 ? 17.688 11.693 -15.039 1.00 53.25 175 PRO A CA 1
ATOM 1410 C C . PRO A 1 175 ? 18.142 10.455 -15.813 1.00 53.25 175 PRO A C 1
ATOM 1412 O O . PRO A 1 175 ? 18.297 9.379 -15.248 1.00 53.25 175 PRO A O 1
ATOM 1415 N N . ASN A 1 176 ? 18.351 10.655 -17.113 1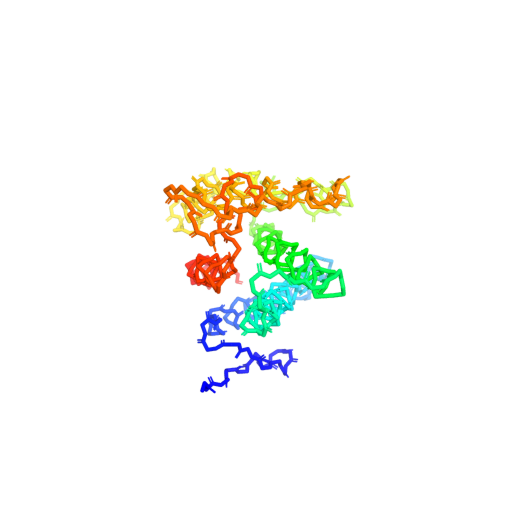.00 62.69 176 ASN A N 1
ATOM 1416 C CA . ASN A 1 176 ? 19.134 9.847 -18.046 1.00 62.69 176 ASN A CA 1
ATOM 1417 C C . ASN A 1 176 ? 19.118 8.327 -17.823 1.00 62.69 176 ASN A C 1
ATOM 1419 O O . ASN A 1 176 ? 19.893 7.764 -17.052 1.00 62.69 176 ASN A O 1
ATOM 1423 N N . ARG A 1 177 ? 18.315 7.644 -18.641 1.00 79.50 177 ARG A N 1
ATOM 1424 C CA . ARG A 1 177 ? 18.543 6.231 -18.947 1.00 79.50 177 ARG A CA 1
ATOM 1425 C C . ARG A 1 177 ? 19.939 6.071 -19.543 1.00 79.50 177 ARG A C 1
ATOM 1427 O O . ARG A 1 177 ? 20.273 6.738 -20.523 1.00 79.50 177 ARG A O 1
ATOM 1434 N N . HIS A 1 178 ? 20.735 5.184 -18.963 1.00 76.25 178 HIS A N 1
ATOM 1435 C CA . HIS A 1 178 ? 22.065 4.866 -19.466 1.00 76.25 178 HIS A CA 1
ATOM 1436 C C . HIS A 1 178 ? 21.968 3.648 -20.380 1.00 76.25 178 HIS A C 1
ATOM 1438 O O . HIS A 1 178 ? 21.726 2.535 -19.912 1.00 76.25 178 HIS A O 1
ATOM 1444 N N . TYR A 1 179 ? 22.139 3.876 -21.681 1.00 77.69 179 TYR A N 1
ATOM 1445 C CA . TYR A 1 179 ? 22.141 2.828 -22.698 1.00 77.69 179 TYR A CA 1
ATOM 1446 C C . TYR A 1 179 ? 23.565 2.305 -22.891 1.00 77.69 179 TYR A C 1
ATOM 1448 O O . TYR A 1 179 ? 24.449 3.037 -23.340 1.00 77.69 179 TYR A O 1
ATOM 1456 N N . TYR A 1 180 ? 23.796 1.038 -22.557 1.00 77.38 180 TYR A N 1
ATOM 1457 C CA . TYR A 1 180 ? 25.100 0.403 -22.711 1.00 77.38 180 TYR A CA 1
ATOM 1458 C C . TYR A 1 180 ? 25.176 -0.334 -24.049 1.00 77.38 180 TYR A C 1
ATOM 1460 O O . TYR A 1 180 ? 24.597 -1.403 -24.226 1.00 77.38 180 TYR A O 1
ATOM 1468 N N . ILE A 1 181 ? 25.925 0.233 -24.996 1.00 72.25 181 ILE A N 1
ATOM 1469 C CA . ILE A 1 181 ? 26.090 -0.319 -26.353 1.00 72.25 181 ILE A CA 1
ATOM 1470 C C . ILE A 1 181 ? 27.257 -1.335 -26.413 1.00 72.25 181 ILE A C 1
ATOM 1472 O O . ILE A 1 181 ? 27.407 -2.055 -27.392 1.00 72.25 181 ILE A O 1
ATOM 1476 N N . GLY A 1 182 ? 28.053 -1.498 -25.346 1.00 72.12 182 GLY A N 1
ATOM 1477 C CA . GLY A 1 182 ? 29.193 -2.430 -25.276 1.00 72.12 182 GLY A CA 1
ATOM 1478 C C . GLY A 1 182 ? 29.699 -2.680 -23.847 1.00 72.12 182 GLY A C 1
ATOM 1479 O O . GLY A 1 182 ? 29.191 -2.081 -22.899 1.00 72.12 182 GLY A O 1
ATOM 1480 N N . GLY A 1 183 ? 30.700 -3.558 -23.700 1.00 78.12 183 GLY A N 1
ATOM 1481 C CA . GLY A 1 183 ? 31.302 -3.941 -22.411 1.00 78.12 183 GLY A CA 1
ATOM 1482 C C . GLY A 1 183 ? 30.460 -4.931 -21.594 1.00 78.12 183 GLY A C 1
ATOM 1483 O O . GLY A 1 183 ? 29.499 -5.503 -22.102 1.00 78.12 183 GLY A O 1
ATOM 1484 N N . ASP A 1 184 ? 30.784 -5.105 -20.311 1.00 76.69 184 ASP A N 1
ATOM 1485 C CA . ASP A 1 184 ? 30.144 -6.098 -19.420 1.00 76.69 184 ASP A CA 1
ATOM 1486 C C . ASP A 1 184 ? 28.629 -5.892 -19.222 1.00 76.69 184 ASP A C 1
ATOM 1488 O O . ASP A 1 184 ? 27.920 -6.790 -18.776 1.00 76.69 184 ASP A O 1
ATOM 1492 N N . LYS A 1 185 ? 28.119 -4.703 -19.565 1.00 72.31 185 LYS A N 1
ATOM 1493 C CA . LYS A 1 185 ? 26.699 -4.322 -19.494 1.00 72.31 185 LYS A CA 1
ATOM 1494 C C . LYS A 1 185 ? 26.044 -4.210 -20.874 1.00 72.31 185 LYS A C 1
ATOM 1496 O O . LYS A 1 185 ? 25.024 -3.541 -21.011 1.00 72.31 185 LYS A O 1
ATOM 1501 N N . HIS A 1 186 ? 26.632 -4.813 -21.907 1.00 75.25 186 HIS A N 1
ATOM 1502 C CA . HIS A 1 186 ? 26.137 -4.730 -23.282 1.00 75.25 186 HIS A CA 1
ATOM 1503 C C . HIS A 1 186 ? 24.628 -5.034 -23.377 1.00 75.25 186 HIS A C 1
ATOM 1505 O O . HIS A 1 186 ? 24.142 -6.022 -22.827 1.00 75.25 186 HIS A O 1
ATOM 1511 N N . ASN A 1 187 ? 23.896 -4.161 -24.077 1.00 72.38 187 ASN A N 1
ATOM 1512 C CA . ASN A 1 187 ? 22.438 -4.165 -24.260 1.00 72.38 187 ASN A CA 1
ATOM 1513 C C . ASN A 1 187 ? 21.597 -3.941 -22.993 1.00 72.38 187 ASN A C 1
ATOM 1515 O O . ASN A 1 187 ? 20.380 -4.125 -23.027 1.00 72.38 187 ASN A O 1
ATOM 1519 N N . GLN A 1 188 ? 22.198 -3.501 -21.885 1.00 80.69 188 GLN A N 1
ATOM 1520 C CA . GLN A 1 188 ? 21.439 -3.080 -20.712 1.00 80.69 188 GLN A CA 1
ATOM 1521 C C . GLN A 1 188 ? 21.053 -1.604 -20.811 1.00 80.69 188 GLN A C 1
ATOM 1523 O O . GLN A 1 188 ? 21.845 -0.748 -21.213 1.00 80.69 188 GLN A O 1
ATOM 1528 N N . THR A 1 189 ? 19.828 -1.306 -20.384 1.00 81.00 189 THR A N 1
ATOM 1529 C CA . THR A 1 189 ? 19.398 0.059 -20.084 1.00 81.00 189 THR A CA 1
ATOM 1530 C C . THR A 1 189 ? 19.287 0.182 -18.575 1.00 81.00 189 THR A C 1
ATOM 1532 O O . THR A 1 189 ? 18.467 -0.504 -17.965 1.00 81.00 189 THR A O 1
ATOM 1535 N N . LEU A 1 190 ? 20.121 1.025 -17.969 1.00 82.75 190 LEU A N 1
ATOM 1536 C CA . LEU A 1 190 ? 20.045 1.295 -16.536 1.00 82.75 190 LEU A CA 1
ATOM 1537 C C . LEU A 1 190 ? 19.259 2.574 -16.269 1.00 82.75 190 LEU A C 1
ATOM 1539 O O . LEU A 1 190 ? 19.435 3.599 -16.932 1.00 82.75 190 LEU A O 1
ATOM 1543 N N . TRP A 1 191 ? 18.416 2.484 -15.259 1.00 81.44 191 TRP A N 1
ATOM 1544 C CA . TRP A 1 191 ? 17.681 3.565 -14.637 1.00 81.44 191 TRP A CA 1
ATOM 1545 C C . TRP A 1 191 ? 18.370 3.988 -13.339 1.00 81.44 191 TRP A C 1
ATOM 1547 O O . TRP A 1 191 ? 19.466 3.532 -12.998 1.00 81.44 191 TRP A O 1
ATOM 1557 N N . GLU A 1 192 ? 17.700 4.868 -12.610 1.00 78.19 192 GLU A N 1
ATOM 1558 C CA . GLU A 1 192 ? 18.090 5.332 -11.283 1.00 78.19 192 GLU A CA 1
ATOM 1559 C C . GLU A 1 192 ? 18.541 4.183 -10.371 1.00 78.19 192 GLU A C 1
ATOM 1561 O O . GLU A 1 192 ? 17.992 3.080 -10.412 1.00 78.19 192 GLU A O 1
ATOM 1566 N N . LYS A 1 193 ? 19.584 4.438 -9.569 1.00 75.56 193 LYS A N 1
ATOM 1567 C CA . LYS A 1 193 ? 20.199 3.447 -8.664 1.00 75.56 193 LYS A CA 1
ATOM 1568 C C . LYS A 1 193 ? 20.666 2.142 -9.330 1.00 75.56 193 LYS A C 1
ATOM 1570 O O . LYS A 1 193 ? 20.869 1.140 -8.653 1.00 75.56 193 LYS A O 1
ATOM 1575 N N . GLY A 1 194 ? 20.889 2.151 -10.646 1.00 77.81 194 GLY A N 1
ATOM 1576 C CA . GLY A 1 194 ? 21.354 0.974 -11.382 1.00 77.81 194 GLY A CA 1
ATOM 1577 C C . GLY A 1 194 ? 20.260 -0.062 -11.632 1.00 77.81 194 GLY A C 1
ATOM 1578 O O . GLY A 1 194 ? 20.574 -1.208 -11.950 1.00 77.81 194 GLY A O 1
ATOM 1579 N N . ILE A 1 195 ? 18.988 0.327 -11.508 1.00 83.44 195 ILE A N 1
ATOM 1580 C CA . ILE A 1 195 ? 17.856 -0.548 -11.809 1.00 83.44 195 ILE A CA 1
ATOM 1581 C C . ILE A 1 195 ? 17.842 -0.841 -13.304 1.00 83.44 195 ILE A C 1
ATOM 1583 O O . ILE A 1 195 ? 17.809 0.070 -14.125 1.00 83.44 195 ILE A O 1
ATOM 1587 N N . VAL A 1 196 ? 17.841 -2.117 -13.670 1.00 85.06 196 VAL A N 1
ATOM 1588 C CA . VAL A 1 196 ? 17.703 -2.516 -15.071 1.00 85.06 196 VAL A CA 1
ATOM 1589 C C . VAL A 1 196 ? 16.270 -2.229 -15.532 1.00 85.06 196 VAL A C 1
ATOM 1591 O O . VAL A 1 196 ? 15.310 -2.613 -14.860 1.00 85.06 196 VAL A O 1
ATOM 1594 N N . ILE A 1 197 ? 16.132 -1.545 -16.671 1.00 84.88 197 ILE A N 1
ATOM 1595 C CA . ILE A 1 197 ? 14.866 -1.366 -17.395 1.00 84.88 197 ILE A CA 1
ATOM 1596 C C . ILE A 1 197 ? 14.596 -2.643 -18.188 1.00 84.88 197 ILE A C 1
ATOM 1598 O O . ILE A 1 197 ? 15.159 -2.863 -19.259 1.00 84.88 197 ILE A O 1
ATOM 1602 N N . ASP A 1 198 ? 13.748 -3.500 -17.638 1.00 87.44 198 ASP A N 1
ATOM 1603 C CA . ASP A 1 198 ? 13.323 -4.764 -18.221 1.00 87.44 198 ASP A CA 1
ATOM 1604 C C . ASP A 1 198 ? 11.919 -5.145 -17.713 1.00 87.44 198 ASP A C 1
ATOM 1606 O O . ASP A 1 198 ? 11.240 -4.380 -17.033 1.00 87.44 198 ASP A O 1
ATOM 1610 N N . ILE A 1 199 ? 11.458 -6.353 -18.031 1.00 87.12 199 ILE A N 1
ATOM 1611 C CA . ILE A 1 199 ? 10.173 -6.872 -17.531 1.00 87.12 199 ILE A CA 1
ATOM 1612 C C . ILE A 1 199 ? 10.153 -7.105 -16.006 1.00 87.12 199 ILE A C 1
ATOM 1614 O O . ILE A 1 199 ? 9.089 -7.318 -15.422 1.00 87.12 199 ILE A O 1
ATOM 1618 N N . ASN A 1 200 ? 11.316 -7.114 -15.355 1.00 90.88 200 ASN A N 1
ATOM 1619 C CA . ASN A 1 200 ? 11.472 -7.353 -13.925 1.00 90.88 200 ASN A CA 1
ATOM 1620 C C . ASN A 1 200 ? 11.467 -6.054 -13.115 1.00 90.88 200 ASN A C 1
ATOM 1622 O O . ASN A 1 200 ? 11.237 -6.125 -11.903 1.00 90.88 200 ASN A O 1
ATOM 1626 N N . THR A 1 201 ? 11.659 -4.890 -13.755 1.00 91.25 201 THR A N 1
ATOM 1627 C CA . THR A 1 201 ? 11.647 -3.571 -13.100 1.00 91.25 201 THR A CA 1
ATOM 1628 C C . THR A 1 201 ? 10.418 -3.395 -12.207 1.00 91.25 201 THR A C 1
ATOM 1630 O O . THR A 1 201 ? 10.559 -3.064 -11.033 1.00 91.25 201 THR A O 1
ATOM 1633 N N . THR A 1 202 ? 9.214 -3.655 -12.715 1.00 95.00 202 THR A N 1
ATOM 1634 C CA . THR A 1 202 ? 7.973 -3.514 -11.935 1.00 95.00 202 THR A CA 1
ATOM 1635 C C . THR A 1 202 ? 7.517 -4.840 -11.333 1.00 95.00 202 THR A C 1
ATOM 1637 O O . THR A 1 202 ? 7.134 -4.878 -10.165 1.00 95.00 202 THR A O 1
ATOM 1640 N N . SER A 1 203 ? 7.639 -5.956 -12.057 1.00 94.69 203 SER A N 1
ATOM 1641 C CA . SER A 1 203 ? 7.023 -7.223 -11.634 1.00 94.69 203 SER A CA 1
ATOM 1642 C C . SER A 1 203 ? 7.611 -7.809 -10.342 1.00 94.69 203 SER A C 1
ATOM 1644 O O . SER A 1 203 ? 6.880 -8.391 -9.537 1.00 94.69 203 SER A O 1
ATOM 1646 N N . THR A 1 204 ? 8.910 -7.629 -10.085 1.00 95.19 204 THR A N 1
ATOM 1647 C CA . THR A 1 204 ? 9.545 -8.059 -8.822 1.00 95.19 204 THR A CA 1
ATOM 1648 C C . THR A 1 204 ? 9.034 -7.248 -7.631 1.00 95.19 204 THR A C 1
ATOM 1650 O O . THR A 1 204 ? 8.608 -7.816 -6.624 1.00 95.19 204 THR A O 1
ATOM 1653 N N . ARG A 1 205 ? 8.967 -5.923 -7.786 1.00 96.50 205 ARG A N 1
ATOM 1654 C CA . ARG A 1 205 ? 8.440 -4.984 -6.784 1.00 96.50 205 ARG A CA 1
ATOM 1655 C C . ARG A 1 205 ? 6.947 -5.197 -6.541 1.00 96.50 205 ARG A C 1
ATOM 1657 O O . ARG A 1 205 ? 6.487 -5.135 -5.404 1.00 96.50 205 ARG A O 1
ATOM 1664 N N . ARG A 1 206 ? 6.195 -5.542 -7.588 1.00 97.62 206 ARG A N 1
ATOM 1665 C CA . ARG A 1 206 ? 4.767 -5.867 -7.506 1.00 97.62 206 ARG A CA 1
ATOM 1666 C C . ARG A 1 206 ? 4.528 -7.122 -6.670 1.00 97.62 206 ARG A C 1
ATOM 1668 O O . ARG A 1 206 ? 3.639 -7.126 -5.822 1.00 97.62 206 ARG A O 1
ATOM 1675 N N . LYS A 1 207 ? 5.335 -8.170 -6.872 1.00 97.69 207 LYS A N 1
ATOM 1676 C CA . LYS A 1 207 ? 5.282 -9.396 -6.054 1.00 97.69 207 LYS A CA 1
ATOM 1677 C C . LYS A 1 207 ? 5.612 -9.110 -4.591 1.00 97.69 207 LYS A C 1
ATOM 1679 O O . LYS A 1 207 ? 4.928 -9.622 -3.707 1.00 97.69 207 LYS A O 1
ATOM 1684 N N . TRP A 1 208 ? 6.622 -8.276 -4.340 1.00 98.00 208 TRP A N 1
ATOM 1685 C CA . TRP A 1 208 ? 6.954 -7.833 -2.987 1.00 98.00 208 TRP A CA 1
ATOM 1686 C C . TRP A 1 208 ? 5.775 -7.091 -2.334 1.00 98.00 208 TRP A C 1
ATOM 1688 O O . TRP A 1 208 ? 5.402 -7.427 -1.209 1.00 98.00 208 TRP A O 1
ATOM 1698 N N . LEU A 1 209 ? 5.126 -6.161 -3.048 1.00 98.44 209 LEU A N 1
ATOM 1699 C CA . LEU A 1 209 ? 3.931 -5.467 -2.558 1.00 98.44 209 LEU A CA 1
ATOM 1700 C C . LEU A 1 209 ? 2.814 -6.455 -2.206 1.00 98.44 209 LEU A C 1
ATOM 1702 O O . LEU A 1 209 ? 2.278 -6.390 -1.105 1.00 98.44 209 LEU A O 1
ATOM 1706 N N . ALA A 1 210 ? 2.469 -7.361 -3.126 1.00 98.31 210 ALA A N 1
ATOM 1707 C CA . ALA A 1 210 ? 1.393 -8.331 -2.927 1.00 98.31 210 ALA A CA 1
ATOM 1708 C C . ALA A 1 210 ? 1.637 -9.207 -1.692 1.00 98.31 210 ALA A C 1
ATOM 1710 O O . ALA A 1 210 ? 0.750 -9.343 -0.849 1.00 98.31 210 ALA A O 1
ATOM 1711 N N . LYS A 1 211 ? 2.865 -9.715 -1.526 1.00 98.38 211 LYS A N 1
ATOM 1712 C CA . LYS A 1 211 ? 3.249 -10.502 -0.350 1.00 98.38 211 LYS A CA 1
ATOM 1713 C C . LYS A 1 211 ? 3.092 -9.702 0.947 1.00 98.38 211 LYS A C 1
ATOM 1715 O O . LYS A 1 211 ? 2.437 -10.164 1.874 1.00 98.38 211 LYS A O 1
ATOM 1720 N N . ASN A 1 212 ? 3.687 -8.513 1.028 1.00 98.38 212 ASN A N 1
ATOM 1721 C CA . ASN A 1 212 ? 3.669 -7.740 2.273 1.00 98.38 212 ASN A CA 1
ATOM 1722 C C . ASN A 1 212 ? 2.265 -7.223 2.601 1.00 98.38 212 ASN A C 1
ATOM 1724 O O . ASN A 1 212 ? 1.879 -7.211 3.765 1.00 98.38 212 ASN A O 1
ATOM 1728 N N . LEU A 1 213 ? 1.472 -6.854 1.591 1.00 98.25 213 LEU A N 1
ATOM 1729 C CA . LEU A 1 213 ? 0.084 -6.457 1.797 1.00 98.25 213 LEU A CA 1
ATOM 1730 C C . LEU A 1 213 ? -0.782 -7.642 2.253 1.00 98.25 213 LEU A C 1
ATOM 1732 O O . LEU A 1 213 ? -1.664 -7.447 3.083 1.00 98.25 213 LEU A O 1
ATOM 1736 N N . ASN A 1 214 ? -0.505 -8.864 1.786 1.00 98.44 214 ASN A N 1
ATOM 1737 C CA . ASN A 1 214 ? -1.112 -10.085 2.321 1.00 98.44 214 ASN A CA 1
ATOM 1738 C C . ASN A 1 214 ? -0.787 -10.305 3.800 1.00 98.44 214 ASN A C 1
ATOM 1740 O O . ASN A 1 214 ? -1.704 -10.530 4.591 1.00 98.44 214 ASN A O 1
ATOM 1744 N N . ASP A 1 215 ? 0.483 -10.201 4.186 1.00 98.44 215 ASP A N 1
ATOM 1745 C CA . ASP A 1 215 ? 0.907 -10.398 5.578 1.00 98.44 215 ASP A CA 1
ATOM 1746 C C . ASP A 1 215 ? 0.280 -9.327 6.501 1.00 98.44 215 ASP A C 1
ATOM 1748 O O . ASP A 1 215 ? -0.241 -9.627 7.582 1.00 98.44 215 ASP A O 1
ATOM 1752 N N . LEU A 1 216 ? 0.243 -8.075 6.031 1.00 98.69 216 LEU A N 1
ATOM 1753 C CA . LEU A 1 216 ? -0.409 -6.950 6.703 1.00 98.69 216 LEU A CA 1
ATOM 1754 C C . LEU A 1 216 ? -1.926 -7.150 6.840 1.00 98.69 216 LEU A C 1
ATOM 1756 O O . LEU A 1 216 ? -2.460 -7.007 7.936 1.00 98.69 216 LEU A O 1
ATOM 1760 N N . LEU A 1 217 ? -2.628 -7.501 5.759 1.00 98.62 217 LEU A N 1
ATOM 1761 C CA . LEU A 1 217 ? -4.081 -7.698 5.786 1.00 98.62 217 LEU A CA 1
ATOM 1762 C C . LEU A 1 217 ? -4.470 -8.903 6.640 1.00 98.62 217 LEU A C 1
ATOM 1764 O O . LEU A 1 217 ? -5.409 -8.812 7.422 1.00 98.62 217 LEU A O 1
ATOM 1768 N N . THR A 1 218 ? -3.724 -10.002 6.556 1.00 98.62 218 THR A N 1
ATOM 1769 C CA . THR A 1 218 ? -3.986 -11.201 7.364 1.00 98.62 218 THR A CA 1
ATOM 1770 C C . THR A 1 218 ? -3.843 -10.903 8.855 1.00 98.62 218 THR A C 1
ATOM 1772 O O . THR A 1 218 ? -4.737 -11.209 9.638 1.00 98.62 218 THR A O 1
ATOM 1775 N N . SER A 1 219 ? -2.753 -10.246 9.259 1.00 98.44 219 SER A N 1
ATOM 1776 C CA . SER A 1 219 ? -2.545 -9.894 10.669 1.00 98.44 219 SER A CA 1
ATOM 1777 C C . SER A 1 219 ? -3.501 -8.808 11.168 1.00 98.44 219 SER A C 1
ATOM 1779 O O . SER A 1 219 ? -3.928 -8.851 12.324 1.00 98.44 219 SER A O 1
ATOM 1781 N N . ALA A 1 220 ? -3.891 -7.863 10.309 1.00 98.50 220 ALA A N 1
ATOM 1782 C CA . ALA A 1 220 ? -4.919 -6.883 10.637 1.00 98.50 220 ALA A CA 1
ATOM 1783 C C . ALA A 1 220 ? -6.308 -7.517 10.786 1.00 98.50 220 ALA A C 1
ATOM 1785 O O . ALA A 1 220 ? -7.053 -7.070 11.651 1.00 98.50 220 ALA A O 1
ATOM 1786 N N . ALA A 1 221 ? -6.640 -8.561 10.020 1.00 98.44 221 ALA A N 1
ATOM 1787 C CA . ALA A 1 221 ? -7.911 -9.271 10.146 1.00 98.44 221 ALA A CA 1
ATOM 1788 C C . ALA A 1 221 ? -8.034 -9.909 11.533 1.00 98.44 221 ALA A C 1
ATOM 1790 O O . ALA A 1 221 ? -8.971 -9.585 12.266 1.00 98.44 221 ALA A O 1
ATOM 1791 N N . SER A 1 222 ? -7.014 -10.669 11.950 1.00 98.25 222 SER A N 1
ATOM 1792 C CA . SER A 1 222 ? -6.938 -11.242 13.300 1.00 98.25 222 SER A CA 1
ATOM 1793 C C . SER A 1 222 ? -7.015 -10.171 14.394 1.00 98.25 222 SER A C 1
ATOM 1795 O O . SER A 1 222 ? -7.671 -10.355 15.419 1.00 98.25 222 SER A O 1
ATOM 1797 N N . PHE A 1 223 ? -6.357 -9.024 14.184 1.00 98.44 223 PHE A N 1
ATOM 1798 C CA . PHE A 1 223 ? -6.437 -7.892 15.106 1.00 98.44 223 PHE A CA 1
ATOM 1799 C C . PHE A 1 223 ? -7.862 -7.328 15.189 1.00 98.44 223 PHE A C 1
ATOM 1801 O O . PHE A 1 223 ? -8.368 -7.099 16.287 1.00 98.44 223 PHE A O 1
ATOM 1808 N N . THR A 1 224 ? -8.530 -7.109 14.056 1.00 97.12 224 THR A N 1
ATOM 1809 C CA . THR A 1 224 ? -9.884 -6.551 14.056 1.00 97.12 224 THR A CA 1
ATOM 1810 C C . THR A 1 224 ? -10.906 -7.492 14.663 1.00 97.12 224 THR A C 1
ATOM 1812 O O . THR A 1 224 ? -11.687 -7.033 15.481 1.00 97.12 224 THR A O 1
ATOM 1815 N N . GLU A 1 225 ? -10.855 -8.791 14.373 1.00 97.25 225 GLU A N 1
ATOM 1816 C CA . GLU A 1 225 ? -11.773 -9.772 14.973 1.00 97.25 225 GLU A CA 1
ATOM 1817 C C . GLU A 1 225 ? -11.659 -9.819 16.502 1.00 97.25 225 GLU A C 1
ATOM 1819 O O . GLU A 1 225 ? -12.629 -10.093 17.207 1.00 97.25 225 GLU A O 1
ATOM 1824 N N . LYS A 1 226 ? -10.464 -9.541 17.029 1.00 97.00 226 LYS A N 1
ATOM 1825 C CA . LYS A 1 226 ? -10.197 -9.550 18.466 1.00 97.00 226 LYS A CA 1
ATOM 1826 C C . LYS A 1 226 ? -10.645 -8.277 19.185 1.00 97.00 226 LYS A C 1
ATOM 1828 O O . LYS A 1 226 ? -10.975 -8.343 20.369 1.00 97.00 226 LYS A O 1
ATOM 1833 N N . TYR A 1 227 ? -10.578 -7.120 18.526 1.00 95.56 227 TYR A N 1
ATOM 1834 C CA . TYR A 1 227 ? -10.705 -5.817 19.193 1.00 95.56 227 TYR A CA 1
ATOM 1835 C C . TYR A 1 227 ? -11.874 -4.948 18.723 1.00 95.56 227 TYR A C 1
ATOM 1837 O O . TYR A 1 227 ? -12.213 -3.990 19.426 1.00 95.56 227 TYR A O 1
ATOM 1845 N N . ILE A 1 228 ? -12.455 -5.234 17.559 1.00 91.31 228 ILE A N 1
ATOM 1846 C CA . ILE A 1 228 ? -13.535 -4.457 16.937 1.00 91.31 228 ILE A CA 1
ATOM 1847 C C . ILE A 1 228 ? -14.829 -5.246 16.991 1.00 91.31 228 ILE A C 1
ATOM 1849 O O . ILE A 1 228 ? -15.831 -4.604 17.382 1.00 91.31 228 ILE A O 1
#

Foldseek 3Di:
DDFDAQPVVRDTADPLAPSVLLVLLVVLLVVCCVVDVVLSVLLVVLSVLLRVLLRQLVVLLVQLQVLQVVDDLDRDPVSVVSNLVSVLSNLVSLLSSVFSLLLNLLSLVCVQVCVLRPDDDPVSSVVRGLVSSLVSCCVPVVPAVLSVLSVVLCPDPLVVVSVVVNVQSVVDSFPDFDRACDDPQHSFTAGPPRQTSHSCSSVVSSVVSSVSSNSNSVSSSVVSVVRD

Radius of gyration: 19.43 Å; chains: 1; bounding box: 54×34×54 Å